Protein AF-0000000080018780 (afdb_homodimer)

InterPro domains:
  IPR007460 Ribonuclease toxin, BrnT, of type II toxin-antitoxin system [PF04365] (5-82)
  IPR038573 Ribonuclease toxin BrnT superfamily [G3DSA:3.10.450.530] (1-84)

Organism: NCBI:txid2019572

Solvent-accessible surface area (backbone atoms only — not comparable to full-atom values): 10476 Å² total; per-residue (Å²): 125,44,79,46,64,54,67,69,54,36,52,53,33,30,74,74,51,68,35,56,66,87,57,50,66,54,28,71,68,38,77,58,50,72,42,78,50,73,89,57,89,74,91,55,74,36,34,40,31,32,26,50,52,94,37,29,33,27,34,37,31,30,32,56,89,47,98,53,35,40,33,51,69,47,48,36,74,43,49,74,71,52,28,50,51,42,52,50,49,51,36,62,70,74,99,125,44,79,47,65,54,67,67,55,36,53,52,32,29,74,74,51,69,36,56,67,86,57,49,66,57,28,71,69,39,76,57,51,70,42,76,49,75,90,57,89,72,90,54,75,34,34,39,32,31,27,49,53,94,38,28,34,26,35,38,32,31,32,57,90,45,98,54,34,40,35,52,71,47,49,33,74,41,50,74,69,52,28,49,49,40,52,50,47,49,35,62,70,75,97

Nearest PDB structures (foldseek):
  7vd7-assembly1_A  TM=8.841E-01  e=1.043E-07  Salmonella enterica subsp. enterica serovar Typhimurium
  8cx2-assembly1_C  TM=5.623E-01  e=3.980E+00  Homo sapiens
  8gqq-assembly1_A  TM=4.460E-01  e=2.315E+00  Dictyostelium discoideum AX3
  5mxw-assembly1_A  TM=4.761E-01  e=3.323E+00  Lupinus luteus
  7vd7-assembly1_A  TM=8.842E-01  e=8.024E-08  Salmonella enterica subsp. enterica serovar Typhimurium

Secondary structure (DSSP, 8-state):
-EEEE-HHHHHHHHHHH---GGGTHHHHTS--EEEE--SS--SS-EEEEEEEETTEEEEEEEEEEETTEEEEEEEEEPPHHHHHHHHHHHHHHH-/-EEEE-HHHHHHHHHHH---GGGTHHHHTS--EEEE--SS--SS-EEEEEEEETTEEEEEEEEEEETTEEEEEEEEEPPHHHHHHHHHHHHHHH-

Radius of gyration: 18.96 Å; Cα contacts (8 Å, |Δi|>4): 370; chains: 2; bounding box: 34×57×44 Å

Sequence (190 aa):
MNFEWDKRKNELNIDKHGFDFADAYRVFDLPMAVDLDERNDYGEDRWIGIGLLDGRVVVVVYTEPDEATIRIISLRKALSHERRRYEQYLKNRLVMNFEWDKRKNELNIDKHGFDFADAYRVFDLPMAVDLDERNDYGEDRWIGIGLLDGRVVVVVYTEPDEATIRIISLRKALSHERRRYEQYLKNRLV

Foldseek 3Di:
DAEAEDPVLQVVQCVVAVDGSVQVVVFVVDDWDKDWDPVDDPVFTKMWIWGDDPRFIKIWIWGDPDPVYIYTRHIHGDDPVSVVVVVVVCVVPVD/DAEAEDPVLQVVQCVPAVDGSVQVVVFVVDDWDKDWDPVDDPVFTKMWIWGDDPRFIKIWIWGDPDPVYIYTRHIHGDDPVSVVVVVVVCVVPVD

pLDDT: mean 95.28, std 4.93, range [64.25, 98.75]

Structure (mmCIF, N/CA/C/O backbone):
data_AF-0000000080018780-model_v1
#
loop_
_entity.id
_entity.type
_entity.pdbx_description
1 polymer 'BrnT family toxin'
#
loop_
_atom_site.group_PDB
_atom_site.id
_atom_site.type_symbol
_atom_site.label_atom_id
_atom_site.label_alt_id
_atom_site.label_comp_id
_atom_site.label_asym_id
_atom_site.label_entity_id
_atom_site.label_seq_id
_atom_site.pdbx_PDB_ins_code
_atom_site.Cartn_x
_atom_site.Cartn_y
_atom_site.Cartn_z
_atom_site.occupancy
_atom_site.B_iso_or_equiv
_atom_site.auth_seq_id
_atom_site.auth_comp_id
_atom_site.auth_asym_id
_atom_site.auth_atom_id
_atom_site.pdbx_PDB_model_num
ATOM 1 N N . MET A 1 1 ? 10.531 21.141 2.414 1 88.56 1 MET A N 1
ATOM 2 C CA . MET A 1 1 ? 9.195 21.094 2.996 1 88.56 1 MET A CA 1
ATOM 3 C C . MET A 1 1 ? 9.266 20.812 4.496 1 88.56 1 MET A C 1
ATOM 5 O O . MET A 1 1 ? 10.039 19.984 4.945 1 88.56 1 MET A O 1
ATOM 9 N N . ASN A 1 2 ? 8.695 21.734 5.34 1 95.94 2 ASN A N 1
ATOM 10 C CA . ASN A 1 2 ? 8.656 21.594 6.793 1 95.94 2 ASN A CA 1
ATOM 11 C C . ASN A 1 2 ? 7.355 20.969 7.27 1 95.94 2 ASN A C 1
ATOM 13 O O . ASN A 1 2 ? 6.281 21.281 6.758 1 95.94 2 ASN A O 1
ATOM 17 N N . PHE A 1 3 ? 7.508 19.984 8.234 1 98.38 3 PHE A N 1
ATOM 18 C CA . PHE A 1 3 ? 6.336 19.359 8.828 1 98.38 3 PHE A CA 1
ATOM 19 C C . PHE A 1 3 ? 6.125 19.828 10.258 1 98.38 3 PHE A C 1
ATOM 21 O O . PHE A 1 3 ? 7.082 19.938 11.031 1 98.38 3 PHE A O 1
ATOM 28 N N . GLU A 1 4 ? 4.957 20.188 10.547 1 98.62 4 GLU A N 1
ATOM 29 C CA . GLU A 1 4 ? 4.629 20.578 11.906 1 98.62 4 GLU A CA 1
ATOM 30 C C . GLU A 1 4 ? 3.318 19.938 12.367 1 98.62 4 GLU A C 1
ATOM 32 O O . GLU A 1 4 ? 2.588 19.359 11.562 1 98.62 4 GLU A O 1
ATOM 37 N N . TRP A 1 5 ? 3.098 19.953 13.672 1 98.62 5 TRP A N 1
ATOM 38 C CA . TRP A 1 5 ? 1.861 19.453 14.258 1 98.62 5 TRP A CA 1
ATOM 39 C C . TRP A 1 5 ? 1.713 19.922 15.703 1 98.62 5 TRP A C 1
ATOM 41 O O . TRP A 1 5 ? 2.66 20.453 16.297 1 98.62 5 TRP A O 1
ATOM 51 N N . ASP A 1 6 ? 0.484 19.859 16.203 1 98.38 6 ASP A N 1
ATOM 52 C CA . ASP A 1 6 ? 0.228 20.078 17.625 1 98.38 6 ASP A CA 1
ATOM 53 C C . ASP A 1 6 ? 0.664 18.859 18.438 1 98.38 6 ASP A C 1
ATOM 55 O O . ASP A 1 6 ? 0.229 17.734 18.172 1 98.38 6 ASP A O 1
ATOM 59 N N . LYS A 1 7 ? 1.457 19.094 19.422 1 98.31 7 LYS A N 1
ATOM 60 C CA . LYS A 1 7 ? 2.027 18 20.203 1 98.31 7 LYS A CA 1
ATOM 61 C C . LYS A 1 7 ? 0.933 17.188 20.891 1 98.31 7 LYS A C 1
ATOM 63 O O . LYS A 1 7 ? 0.995 15.961 20.906 1 98.31 7 LYS A O 1
ATOM 68 N N . ARG A 1 8 ? 0.021 17.828 21.469 1 98.31 8 ARG A N 1
ATOM 69 C CA . ARG A 1 8 ? -1.067 17.125 22.156 1 98.31 8 ARG A CA 1
ATOM 70 C C . ARG A 1 8 ? -1.892 16.312 21.156 1 98.31 8 ARG A C 1
ATOM 72 O O . ARG A 1 8 ? -2.281 15.172 21.453 1 98.31 8 ARG A O 1
ATOM 79 N N . LYS A 1 9 ? -2.117 16.875 19.969 1 98.19 9 LYS A N 1
ATOM 80 C CA . LYS A 1 9 ? -2.846 16.156 18.938 1 98.19 9 LYS A CA 1
ATOM 81 C C . LYS A 1 9 ? -2.088 14.906 18.5 1 98.19 9 LYS A C 1
ATOM 83 O O . LYS A 1 9 ? -2.691 13.859 18.266 1 98.19 9 LYS A O 1
ATOM 88 N N . ASN A 1 10 ? -0.758 15.047 18.391 1 98.75 10 ASN A N 1
ATOM 89 C CA . ASN A 1 10 ? 0.054 13.883 18.031 1 98.75 10 ASN A CA 1
ATOM 90 C C . ASN A 1 10 ? -0.041 12.789 19.078 1 98.75 10 ASN A C 1
ATOM 92 O O . ASN A 1 10 ? -0.196 11.609 18.75 1 98.75 10 ASN A O 1
ATOM 96 N N . GLU A 1 11 ? 0.011 13.18 20.328 1 98.56 11 GLU A N 1
ATOM 97 C CA . GLU A 1 11 ? -0.087 12.203 21.406 1 98.56 11 GLU A CA 1
ATOM 98 C C . GLU A 1 11 ? -1.422 11.469 21.375 1 98.56 11 GLU A C 1
ATOM 100 O O . GLU A 1 11 ? -1.466 10.242 21.5 1 98.56 11 GLU A O 1
ATOM 105 N N . LEU A 1 12 ? -2.473 12.234 21.172 1 98.38 12 LEU A N 1
ATOM 106 C CA . LEU A 1 12 ? -3.801 11.641 21.062 1 98.38 12 LEU A CA 1
ATOM 107 C C . LEU A 1 12 ? -3.881 10.703 19.875 1 98.38 12 LEU A C 1
ATOM 109 O O . LEU A 1 12 ? -4.492 9.641 19.953 1 98.38 12 LEU A O 1
ATOM 113 N N . ASN A 1 13 ? -3.225 11.164 18.781 1 98.62 13 ASN A N 1
ATOM 114 C CA . ASN A 1 13 ? -3.23 10.359 17.562 1 98.62 13 ASN A CA 1
ATOM 115 C C . ASN A 1 13 ? -2.477 9.047 17.766 1 98.62 13 ASN A C 1
ATOM 117 O O . ASN A 1 13 ? -2.914 7.992 17.297 1 98.62 13 ASN A O 1
ATOM 121 N N . ILE A 1 14 ? -1.288 9.062 18.453 1 98.5 14 ILE A N 1
ATOM 122 C CA . ILE A 1 14 ? -0.519 7.855 18.734 1 98.5 14 ILE A CA 1
ATOM 123 C C . ILE A 1 14 ? -1.363 6.895 19.562 1 98.5 14 ILE A C 1
ATOM 125 O O . ILE A 1 14 ? -1.439 5.699 19.266 1 98.5 14 ILE A O 1
ATOM 129 N N . ASP A 1 15 ? -2.072 7.383 20.562 1 98.19 15 ASP A N 1
ATOM 130 C CA . ASP A 1 15 ? -2.885 6.562 21.453 1 98.19 15 ASP A CA 1
ATOM 131 C C . ASP A 1 15 ? -4.027 5.887 20.703 1 98.19 15 ASP A C 1
ATOM 133 O O . ASP A 1 15 ? -4.293 4.703 20.891 1 98.19 15 ASP A O 1
ATOM 137 N N . LYS A 1 16 ? -4.621 6.656 19.797 1 98.31 16 LYS A N 1
ATOM 138 C CA . LYS A 1 16 ? -5.84 6.195 19.141 1 98.31 16 LYS A CA 1
ATOM 139 C C . LYS A 1 16 ? -5.508 5.324 17.922 1 98.31 16 LYS A C 1
ATOM 141 O O . LYS A 1 16 ? -6.223 4.359 17.641 1 98.31 16 LYS A O 1
ATOM 146 N N . HIS A 1 17 ? -4.434 5.727 17.203 1 97.69 17 HIS A N 1
ATOM 147 C CA . HIS A 1 17 ? -4.246 5.133 15.891 1 97.69 17 HIS A CA 1
ATOM 148 C C . HIS A 1 17 ? -2.906 4.41 15.797 1 97.69 17 HIS A C 1
ATOM 150 O O . HIS A 1 17 ? -2.676 3.641 14.859 1 97.69 17 HIS A O 1
ATOM 156 N N . GLY A 1 18 ? -1.979 4.766 16.656 1 97.31 18 GLY A N 1
ATOM 157 C CA . GLY A 1 18 ? -0.7 4.074 16.688 1 97.31 18 GLY A CA 1
ATOM 158 C C . GLY A 1 18 ? 0.312 4.664 15.719 1 97.31 18 GLY A C 1
ATOM 159 O O . GLY A 1 18 ? 1.353 4.055 15.453 1 97.31 18 GLY A O 1
ATOM 160 N N . PHE A 1 19 ? -0.064 5.758 15.18 1 97.81 19 PHE A N 1
ATOM 161 C CA . PHE A 1 19 ? 0.839 6.418 14.242 1 97.81 19 PHE A CA 1
ATOM 162 C C . PHE A 1 19 ? 1.409 7.695 14.844 1 97.81 19 PHE A C 1
ATOM 164 O O . PHE A 1 19 ? 0.698 8.438 15.523 1 97.81 19 PHE A O 1
ATOM 171 N N . ASP A 1 20 ? 2.711 7.941 14.648 1 98.5 20 ASP A N 1
ATOM 172 C CA . ASP A 1 20 ? 3.404 9.164 15.039 1 98.5 20 ASP A CA 1
ATOM 173 C C . ASP A 1 20 ? 3.447 10.164 13.891 1 98.5 20 ASP A C 1
ATOM 175 O O . ASP A 1 20 ? 3.859 9.82 12.773 1 98.5 20 ASP A O 1
ATOM 179 N N . PHE A 1 21 ? 3.049 11.398 14.188 1 98.69 21 PHE A N 1
ATOM 180 C CA . PHE A 1 21 ? 3.102 12.422 13.148 1 98.69 21 PHE A CA 1
ATOM 181 C C . PHE A 1 21 ? 4.523 12.586 12.625 1 98.69 21 PHE A C 1
ATOM 183 O O . PHE A 1 21 ? 4.723 12.992 11.477 1 98.69 21 PHE A O 1
ATOM 190 N N . ALA A 1 22 ? 5.441 12.188 13.414 1 97.81 22 ALA A N 1
ATOM 191 C CA . ALA A 1 22 ? 6.844 12.297 13.016 1 97.81 22 ALA A CA 1
ATOM 192 C C . ALA A 1 22 ? 7.141 11.406 11.812 1 97.81 22 ALA A C 1
ATOM 194 O O . ALA A 1 22 ? 8.125 11.633 11.102 1 97.81 22 ALA A O 1
ATOM 195 N N . ASP A 1 23 ? 6.27 10.438 11.5 1 96.88 23 ASP A N 1
ATOM 196 C CA . ASP A 1 23 ? 6.473 9.531 10.383 1 96.88 23 ASP A CA 1
ATOM 197 C C . ASP A 1 23 ? 5.707 9.992 9.148 1 96.88 23 ASP A C 1
ATOM 199 O O . ASP A 1 23 ? 5.863 9.43 8.062 1 96.88 23 ASP A O 1
ATOM 203 N N . ALA A 1 24 ? 4.906 11.016 9.297 1 97.56 24 ALA A N 1
ATOM 204 C CA . ALA A 1 24 ? 3.951 11.391 8.258 1 97.56 24 ALA A CA 1
ATOM 205 C C . ALA A 1 24 ? 4.672 11.82 6.98 1 97.56 24 ALA A C 1
ATOM 207 O O . ALA A 1 24 ? 4.152 11.641 5.879 1 97.56 24 ALA A O 1
ATOM 208 N N . TYR A 1 25 ? 5.891 12.398 7.145 1 96.38 25 TYR A N 1
ATOM 209 C CA . TYR A 1 25 ? 6.605 12.891 5.973 1 96.38 25 TYR A CA 1
ATOM 210 C C 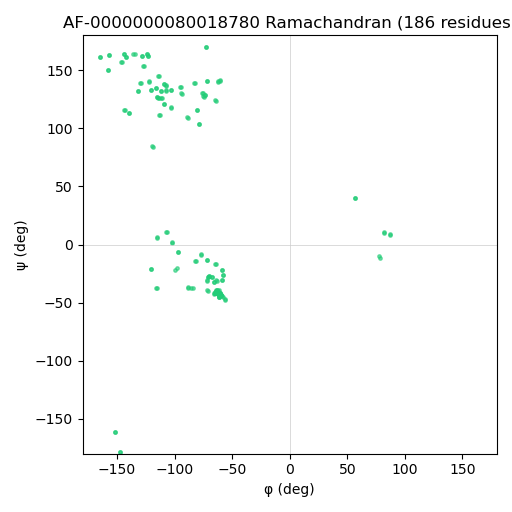. TYR A 1 25 ? 6.828 11.773 4.961 1 96.38 25 TYR A C 1
ATOM 212 O O . TYR A 1 25 ? 6.895 12.023 3.754 1 96.38 25 TYR A O 1
ATOM 220 N N . ARG A 1 26 ? 6.883 10.578 5.363 1 95.12 26 ARG A N 1
ATOM 221 C CA . ARG A 1 26 ? 7.129 9.438 4.48 1 95.12 26 ARG A CA 1
ATOM 222 C C . ARG A 1 26 ? 5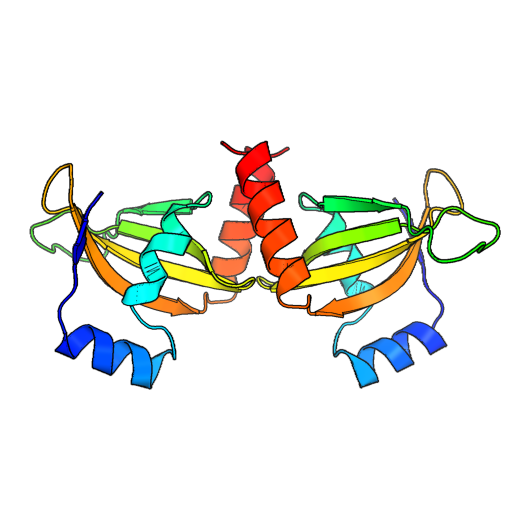.93 9.18 3.572 1 95.12 26 ARG A C 1
ATOM 224 O O . ARG A 1 26 ? 6.086 8.656 2.469 1 95.12 26 ARG A O 1
ATOM 231 N N . VAL A 1 27 ? 4.766 9.555 4.02 1 96.69 27 VAL A N 1
ATOM 232 C CA . VAL A 1 27 ? 3.576 9.414 3.189 1 96.69 27 VAL A CA 1
ATOM 233 C C . VAL A 1 27 ? 3.688 10.336 1.973 1 96.69 27 VAL A C 1
ATOM 235 O O . VAL A 1 27 ? 3.305 9.953 0.863 1 96.69 27 VAL A O 1
ATOM 238 N N . PHE A 1 28 ? 4.324 11.445 2.15 1 95.5 28 PHE A N 1
ATOM 239 C CA . PHE A 1 28 ? 4.414 12.477 1.117 1 95.5 28 PHE A CA 1
ATOM 240 C C . PHE A 1 28 ? 5.52 12.141 0.121 1 95.5 28 PHE A C 1
ATOM 242 O O . PHE A 1 28 ? 5.598 12.75 -0.95 1 95.5 28 PHE A O 1
ATOM 249 N N . ASP A 1 29 ? 6.344 11.203 0.506 1 91.56 29 ASP A N 1
ATOM 250 C CA . ASP A 1 29 ? 7.406 10.766 -0.393 1 91.56 29 ASP A CA 1
ATOM 251 C C . ASP A 1 29 ? 6.859 9.852 -1.489 1 91.56 29 ASP A C 1
ATOM 253 O O . ASP A 1 29 ? 7.57 9.516 -2.438 1 91.56 29 ASP A O 1
ATOM 257 N N . LEU A 1 30 ? 5.617 9.453 -1.386 1 91.12 30 LEU A N 1
ATOM 258 C CA . LEU A 1 30 ? 4.973 8.523 -2.312 1 91.12 30 LEU A CA 1
ATOM 259 C C . LEU A 1 30 ? 3.711 9.148 -2.906 1 91.12 30 LEU A C 1
ATOM 261 O O . LEU A 1 30 ? 3.195 10.133 -2.385 1 91.12 30 LEU A O 1
ATOM 265 N N . PRO A 1 31 ? 3.217 8.547 -4.008 1 90.06 31 PRO A N 1
ATOM 266 C CA . PRO A 1 31 ? 1.969 9.086 -4.559 1 90.06 31 PRO A CA 1
ATOM 267 C C . PRO A 1 31 ? 0.806 9 -3.572 1 90.06 31 PRO A C 1
ATOM 269 O O . PRO A 1 31 ? 0.682 8.016 -2.84 1 90.06 31 PRO A O 1
ATOM 272 N N . MET A 1 32 ? 0.018 10.07 -3.615 1 95.69 32 MET A N 1
ATOM 273 C CA . MET A 1 32 ? -1.158 10.133 -2.752 1 95.69 32 MET A CA 1
ATOM 274 C C . MET A 1 32 ? -2.4 10.508 -3.553 1 95.69 32 MET A C 1
ATOM 276 O O . MET A 1 32 ? -2.324 11.312 -4.484 1 95.69 32 MET A O 1
ATOM 280 N N . ALA A 1 33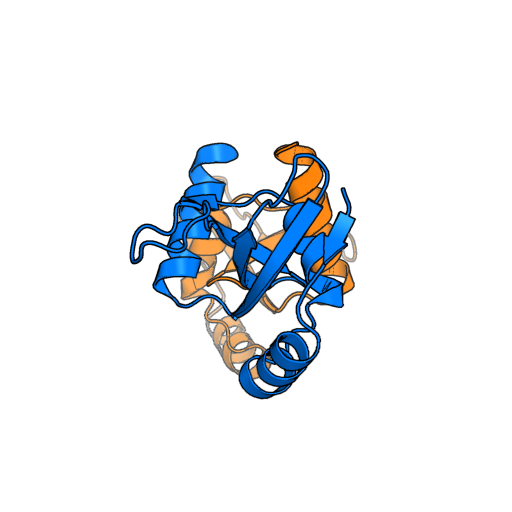 ? -3.48 9.883 -3.262 1 96.5 33 ALA A N 1
ATOM 281 C CA . ALA A 1 33 ? -4.781 10.414 -3.668 1 96.5 33 ALA A CA 1
ATOM 282 C C . ALA A 1 33 ? -5.25 11.508 -2.719 1 96.5 33 ALA A C 1
ATOM 284 O O . ALA A 1 33 ? -5.457 11.266 -1.527 1 96.5 33 ALA A O 1
ATOM 285 N N . VAL A 1 34 ? -5.383 12.711 -3.223 1 97.56 34 VAL A N 1
ATOM 286 C CA . VAL A 1 34 ? -5.625 13.844 -2.332 1 97.56 34 VAL A CA 1
ATOM 287 C C . VAL A 1 34 ? -6.941 14.516 -2.703 1 97.56 34 VAL A C 1
ATOM 289 O O . VAL A 1 34 ? -7.215 14.758 -3.881 1 97.56 34 VAL A O 1
ATOM 292 N N . ASP A 1 35 ? -7.691 14.742 -1.637 1 96.88 35 ASP A N 1
ATOM 293 C CA . ASP A 1 35 ? -8.938 15.484 -1.795 1 96.88 35 ASP A CA 1
ATOM 294 C C . ASP A 1 35 ? -9.008 16.672 -0.826 1 96.88 35 ASP A C 1
ATOM 296 O O . ASP A 1 35 ? -8.383 16.641 0.238 1 96.88 35 ASP A O 1
ATOM 300 N N . LEU A 1 36 ? -9.773 17.688 -1.241 1 96.12 36 LEU A N 1
ATOM 301 C CA . LEU A 1 36 ? -10.086 18.766 -0.319 1 96.12 36 LEU A CA 1
ATOM 302 C C . LEU A 1 36 ? -11.141 18.328 0.693 1 96.12 36 LEU A C 1
ATOM 304 O O . LEU A 1 36 ? -12.125 17.688 0.331 1 96.12 36 LEU A O 1
ATOM 308 N N . ASP A 1 37 ? -10.836 18.594 2.008 1 94.5 37 ASP A N 1
ATOM 309 C CA . ASP A 1 37 ? -11.82 18.328 3.053 1 94.5 37 ASP A CA 1
ATOM 310 C C . ASP A 1 37 ? -12.875 19.438 3.109 1 94.5 37 ASP A C 1
ATOM 312 O O . ASP A 1 37 ? -12.641 20.484 3.703 1 94.5 37 ASP A O 1
ATOM 316 N N . GLU A 1 38 ? -14.023 19.188 2.604 1 89.81 38 GLU A N 1
ATOM 317 C CA . GLU A 1 38 ? -15.047 20.219 2.461 1 89.81 38 GLU A CA 1
ATOM 318 C C . GLU A 1 38 ? -16.172 20.031 3.469 1 89.81 38 GLU A C 1
ATOM 320 O O . GLU A 1 38 ? -17.203 20.703 3.398 1 89.81 38 GLU A O 1
ATOM 325 N N . ARG A 1 39 ? -15.93 19.156 4.391 1 90.62 39 ARG A N 1
ATOM 326 C CA . ARG A 1 39 ? -16.984 18.844 5.344 1 90.62 39 ARG A CA 1
ATOM 327 C C . ARG A 1 39 ? -17.281 20.031 6.246 1 90.62 39 ARG A C 1
ATOM 329 O O . ARG A 1 39 ? -18.422 20.203 6.707 1 90.62 39 ARG A O 1
ATOM 336 N N . ASN A 1 40 ? -16.234 20.828 6.426 1 86.88 40 ASN A N 1
ATOM 337 C CA . ASN A 1 40 ? -16.359 22 7.281 1 86.88 40 ASN A CA 1
ATOM 338 C C . ASN A 1 40 ? -15.586 23.188 6.73 1 86.88 40 ASN A C 1
ATOM 340 O O . ASN A 1 40 ? -14.773 23.031 5.812 1 86.88 40 ASN A O 1
ATOM 344 N N . ASP A 1 41 ? -16.047 24.359 7.309 1 86.75 41 ASP A N 1
ATOM 345 C CA . ASP A 1 41 ? -15.234 25.547 7.082 1 86.75 41 ASP A CA 1
ATOM 346 C C . ASP A 1 41 ? -14.164 25.688 8.164 1 86.75 41 ASP A C 1
ATOM 348 O O . ASP A 1 41 ? -14.461 26.078 9.297 1 86.75 41 ASP A O 1
ATOM 352 N N . TYR A 1 42 ? -12.93 25.469 7.781 1 87 42 TYR A N 1
ATOM 353 C CA . TYR A 1 42 ? -11.852 25.422 8.758 1 87 42 TYR A CA 1
ATOM 354 C C . TYR A 1 42 ? -11.047 26.719 8.75 1 87 42 TYR A C 1
ATOM 356 O O . TYR A 1 42 ? -10.102 26.875 9.523 1 87 42 TYR A O 1
ATOM 364 N N . GLY A 1 43 ? -11.492 27.625 7.891 1 90.62 43 GLY A N 1
ATOM 365 C CA . GLY A 1 43 ? -10.742 28.875 7.766 1 90.62 43 GLY A CA 1
ATOM 366 C C . GLY A 1 43 ? -9.492 28.734 6.926 1 90.62 43 GLY A C 1
ATOM 367 O O . GLY A 1 43 ? -8.789 29.719 6.676 1 90.62 43 GLY A O 1
ATOM 368 N N . GLU A 1 44 ? -9.102 27.5 6.613 1 92.62 44 GLU A N 1
ATOM 369 C CA . GLU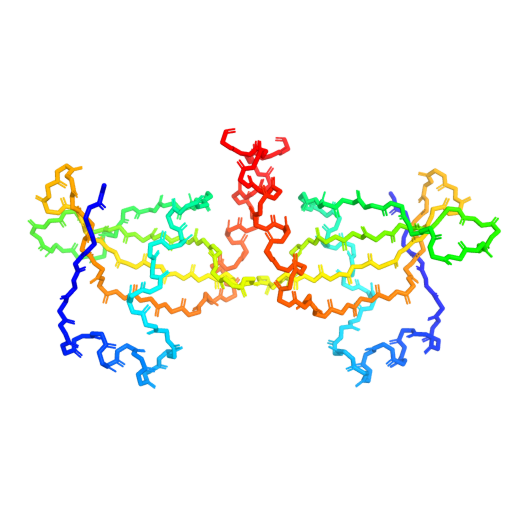 A 1 44 ? -7.992 27.156 5.73 1 92.62 44 GLU A CA 1
ATOM 370 C C . GLU A 1 44 ? -8.289 25.891 4.934 1 92.62 44 GLU A C 1
ATOM 372 O O . GLU A 1 44 ? -9.18 25.125 5.293 1 92.62 44 GLU A O 1
ATOM 377 N N . ASP A 1 45 ? -7.621 25.781 3.85 1 94.12 45 ASP A N 1
ATOM 378 C CA . ASP A 1 45 ? -7.785 24.547 3.09 1 94.12 45 ASP A CA 1
ATOM 379 C C . ASP A 1 45 ? -7.266 23.344 3.877 1 94.12 45 ASP A C 1
ATOM 381 O O . ASP A 1 45 ? -6.148 23.375 4.395 1 94.12 45 ASP A O 1
ATOM 385 N N . ARG A 1 46 ? -8.117 22.359 4.074 1 96.75 46 ARG A N 1
ATOM 386 C CA . ARG A 1 46 ? -7.754 21.094 4.691 1 96.75 46 ARG A CA 1
ATOM 387 C C . ARG A 1 46 ? -7.816 19.953 3.682 1 96.75 46 ARG A C 1
ATOM 389 O O . ARG A 1 46 ? -8.781 19.844 2.922 1 96.75 46 ARG A O 1
ATOM 396 N N . TRP A 1 47 ? -6.793 19.188 3.67 1 98 47 TRP A N 1
ATOM 397 C CA . TRP A 1 47 ? -6.66 18.125 2.672 1 98 47 TRP A CA 1
ATOM 398 C C . TRP A 1 47 ? -6.723 16.75 3.322 1 98 47 TRP A C 1
ATOM 400 O O . TRP A 1 47 ? -6.227 16.562 4.434 1 98 47 TRP A O 1
ATOM 410 N N . ILE A 1 48 ? -7.324 15.852 2.574 1 98.44 48 ILE A N 1
ATOM 411 C CA . ILE A 1 48 ? -7.328 14.438 2.943 1 98.44 48 ILE A CA 1
ATOM 412 C C . ILE A 1 48 ? -6.508 13.641 1.93 1 98.44 48 ILE A C 1
ATOM 414 O O . ILE A 1 48 ? -6.891 13.531 0.761 1 98.44 48 ILE A O 1
ATOM 418 N N . GLY A 1 49 ? -5.395 13.148 2.414 1 98.5 49 GLY A N 1
ATOM 419 C CA . GLY A 1 49 ? -4.543 12.328 1.567 1 98.5 49 GLY A CA 1
ATOM 420 C C . GLY A 1 49 ? -4.574 10.859 1.942 1 98.5 49 GLY A C 1
ATOM 421 O O . GLY A 1 49 ? -4.59 10.516 3.127 1 98.5 49 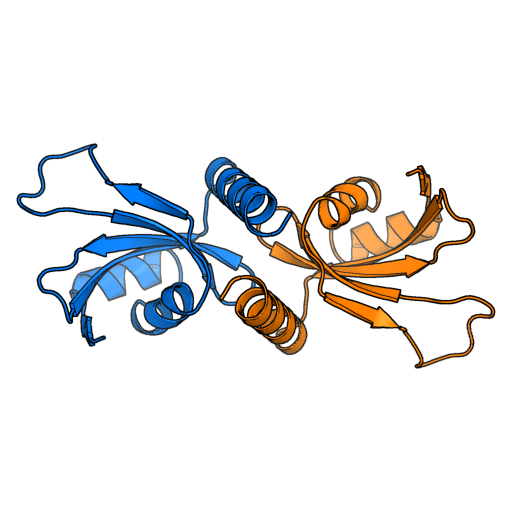GLY A O 1
ATOM 422 N N . ILE A 1 50 ? -4.656 10.055 0.973 1 98.44 50 ILE A N 1
ATOM 423 C CA . ILE A 1 50 ? -4.504 8.609 1.149 1 98.44 50 ILE A CA 1
ATOM 424 C C . ILE A 1 50 ? -3.203 8.148 0.497 1 98.44 50 ILE A C 1
ATOM 426 O O . ILE A 1 50 ? -2.957 8.43 -0.679 1 98.44 50 ILE A O 1
ATOM 430 N N . GLY A 1 51 ? -2.363 7.477 1.22 1 96.94 51 GLY A N 1
ATOM 431 C CA . GLY A 1 51 ? -1.068 7.023 0.736 1 96.94 51 GLY A CA 1
ATOM 432 C C . GLY A 1 51 ? -0.58 5.762 1.427 1 96.94 51 GLY A C 1
ATOM 433 O O . GLY A 1 51 ? -1.383 4.977 1.931 1 96.94 51 GLY A O 1
ATOM 434 N N . LEU A 1 52 ? 0.667 5.531 1.321 1 96 52 LEU A N 1
ATOM 435 C CA . LEU A 1 52 ? 1.292 4.348 1.899 1 96 52 LEU A CA 1
ATOM 436 C C . LEU A 1 52 ? 2.295 4.734 2.98 1 96 52 LEU A C 1
ATOM 438 O O . LEU A 1 52 ? 3.072 5.676 2.803 1 96 52 LEU A O 1
ATOM 442 N N . LEU A 1 53 ? 2.248 4.035 4.105 1 95 53 LEU A N 1
ATOM 443 C CA . LEU A 1 53 ? 3.219 4.172 5.188 1 95 53 LEU A CA 1
ATOM 444 C C . LEU A 1 53 ? 3.576 2.809 5.77 1 95 53 LEU A C 1
ATOM 446 O O . LEU A 1 53 ? 2.713 2.117 6.316 1 95 53 LEU A O 1
ATOM 450 N N . ASP A 1 54 ? 4.77 2.424 5.574 1 91.88 54 ASP A N 1
ATOM 451 C CA . ASP A 1 54 ? 5.254 1.144 6.082 1 91.88 54 ASP A CA 1
ATOM 452 C C . ASP A 1 54 ? 4.398 -0.011 5.57 1 91.88 54 ASP A C 1
ATOM 454 O O . ASP A 1 54 ? 3.996 -0.884 6.344 1 91.88 54 ASP A O 1
ATOM 458 N N . GLY A 1 55 ? 4.055 0.104 4.371 1 91.62 55 GLY A N 1
ATOM 459 C CA . GLY A 1 55 ? 3.371 -0.99 3.701 1 91.62 55 GLY A CA 1
ATOM 460 C C . GLY A 1 55 ? 1.883 -1.027 3.988 1 91.62 55 GLY A C 1
ATOM 461 O O . GLY A 1 55 ? 1.21 -2.014 3.68 1 91.62 55 GLY A O 1
ATOM 462 N N . ARG A 1 56 ? 1.419 0.018 4.602 1 94.25 56 ARG A N 1
ATOM 463 C CA . ARG A 1 56 ? -0.007 0.116 4.898 1 94.25 56 ARG A CA 1
ATOM 464 C C . ARG A 1 56 ? -0.609 1.372 4.277 1 94.25 56 ARG A C 1
ATOM 466 O O . ARG A 1 56 ? 0.017 2.436 4.281 1 94.25 56 ARG A O 1
ATOM 473 N N . VAL A 1 57 ? -1.833 1.151 3.758 1 97.38 57 VAL A N 1
ATOM 474 C CA . VAL A 1 57 ? -2.545 2.334 3.283 1 97.38 57 VAL A CA 1
ATOM 475 C C . VAL A 1 57 ? -3.037 3.152 4.473 1 97.38 57 VAL A C 1
ATOM 477 O O . VAL A 1 57 ? -3.656 2.611 5.395 1 97.38 57 VAL A O 1
ATOM 480 N N . VAL A 1 58 ? -2.74 4.41 4.48 1 98.31 58 VAL A N 1
ATOM 481 C CA . VAL A 1 58 ? -3.088 5.305 5.582 1 98.31 58 VAL A CA 1
ATOM 482 C C . VAL A 1 58 ? -3.801 6.539 5.039 1 98.31 58 VAL A C 1
ATOM 484 O O . VAL A 1 58 ? -3.799 6.785 3.828 1 98.31 58 VAL A O 1
ATOM 487 N N . VAL A 1 59 ? -4.477 7.234 5.949 1 98.69 59 VAL A N 1
ATOM 488 C CA . VAL A 1 59 ? -5.078 8.531 5.664 1 98.69 59 VAL A CA 1
ATOM 489 C C . VAL A 1 59 ? -4.391 9.617 6.488 1 98.69 59 VAL A C 1
ATOM 491 O O . VAL A 1 59 ? -4.215 9.461 7.699 1 98.69 59 VAL A O 1
ATOM 494 N N . VAL A 1 60 ? -3.932 10.617 5.82 1 98.75 60 VAL A N 1
ATOM 495 C CA . VAL A 1 60 ? -3.355 11.781 6.484 1 98.75 60 VAL A CA 1
ATOM 496 C C . VAL A 1 60 ? -4.215 13.016 6.203 1 98.75 60 VAL A C 1
ATOM 498 O O . VAL A 1 60 ? -4.582 13.273 5.055 1 98.75 60 VAL A O 1
ATOM 501 N N . VAL A 1 61 ? -4.609 13.68 7.238 1 98.62 61 VAL A N 1
ATOM 502 C CA . VAL A 1 61 ? -5.27 14.977 7.117 1 98.62 61 VAL A CA 1
ATOM 503 C C . VAL A 1 61 ? -4.281 16.094 7.457 1 98.62 61 VAL A C 1
ATOM 505 O O . VAL A 1 61 ? -3.564 16.016 8.461 1 98.62 61 VAL A O 1
ATOM 508 N N . TYR A 1 62 ? -4.277 17.062 6.629 1 98.44 62 TYR A N 1
ATOM 509 C CA . TYR A 1 62 ? -3.254 18.078 6.828 1 98.44 62 TYR A CA 1
ATOM 510 C C . TYR A 1 62 ? -3.67 19.406 6.195 1 98.44 62 TYR A C 1
ATOM 512 O O . TYR A 1 62 ? -4.656 19.469 5.461 1 98.44 62 TYR A O 1
ATOM 520 N N . THR A 1 63 ? -3.012 20.453 6.586 1 98 63 THR A N 1
ATOM 521 C CA . THR A 1 63 ? -3.111 21.781 5.961 1 98 63 THR A CA 1
ATOM 522 C C . THR A 1 63 ? -1.739 22.266 5.504 1 98 63 THR A C 1
ATOM 524 O O . THR A 1 63 ? -0.715 21.672 5.863 1 98 63 THR A O 1
ATOM 527 N N . GLU A 1 64 ? -1.78 23.234 4.633 1 97.12 64 GLU A N 1
ATOM 528 C CA . GLU A 1 64 ? -0.574 23.922 4.168 1 97.12 64 GLU A CA 1
ATOM 529 C C . GLU A 1 64 ? -0.612 25.406 4.5 1 97.12 64 GLU A C 1
ATOM 531 O O . GLU A 1 64 ? -0.908 26.234 3.637 1 97.12 64 GLU A O 1
ATOM 536 N N . PRO A 1 65 ? -0.186 25.75 5.777 1 96.69 65 PRO A N 1
ATOM 537 C CA . PRO A 1 65 ? -0.27 27.141 6.195 1 96.69 65 PRO A CA 1
ATOM 538 C C . PRO A 1 65 ? 0.524 28.078 5.289 1 96.69 65 PRO A C 1
ATOM 540 O O . PRO A 1 65 ? 0.181 29.266 5.156 1 96.69 65 PRO A O 1
ATOM 543 N N . ASP A 1 66 ? 1.585 27.641 4.695 1 95.31 66 ASP A N 1
ATOM 544 C CA . ASP A 1 66 ? 2.35 28.344 3.67 1 95.31 66 ASP A CA 1
ATOM 545 C C . ASP A 1 66 ? 2.967 27.359 2.674 1 95.31 66 ASP A C 1
ATOM 547 O O . ASP A 1 66 ? 2.793 26.156 2.801 1 95.31 66 ASP A O 1
ATOM 551 N N . GLU A 1 67 ? 3.711 27.859 1.721 1 94.31 67 GLU A N 1
ATOM 552 C CA . GLU A 1 67 ? 4.188 27.047 0.6 1 94.31 67 GLU A CA 1
ATOM 553 C C . GLU A 1 67 ? 5.27 26.078 1.045 1 94.31 67 GLU A C 1
ATOM 555 O O . GLU A 1 67 ? 5.562 25.094 0.343 1 94.31 67 GLU A O 1
ATOM 560 N N . ALA A 1 68 ? 5.797 26.266 2.197 1 96.75 68 ALA A N 1
ATOM 561 C CA . ALA A 1 68 ? 6.949 25.469 2.617 1 96.75 68 ALA A CA 1
ATOM 562 C C . ALA A 1 68 ? 6.602 24.594 3.814 1 96.75 68 ALA A C 1
ATOM 564 O O . ALA A 1 68 ? 7.469 23.922 4.371 1 96.75 68 ALA A O 1
ATOM 565 N N . THR A 1 69 ? 5.281 24.609 4.191 1 97.88 69 THR A N 1
ATOM 566 C CA . THR A 1 69 ? 4.941 23.953 5.449 1 97.88 69 THR A CA 1
ATOM 567 C C . THR A 1 69 ? 3.742 23.031 5.277 1 97.88 69 THR A C 1
ATOM 569 O O . THR A 1 69 ? 2.768 23.391 4.609 1 97.88 69 THR A O 1
ATOM 572 N N . ILE A 1 70 ? 3.842 21.812 5.766 1 98.25 70 ILE A N 1
ATOM 573 C CA . ILE A 1 70 ? 2.719 20.906 5.93 1 98.25 70 ILE A CA 1
ATOM 574 C C . ILE A 1 70 ? 2.4 20.734 7.41 1 98.25 70 ILE A C 1
ATOM 576 O O . ILE A 1 70 ? 3.275 20.375 8.203 1 98.25 70 ILE A O 1
ATOM 580 N N . ARG A 1 71 ? 1.207 21.062 7.773 1 98.44 71 ARG A N 1
ATOM 581 C CA . ARG A 1 71 ? 0.772 20.859 9.148 1 98.44 71 ARG A CA 1
ATOM 582 C C . ARG A 1 71 ? -0.13 19.641 9.266 1 98.44 71 ARG A C 1
ATOM 584 O O . ARG A 1 71 ? -1.237 19.625 8.719 1 98.44 71 ARG A O 1
ATOM 591 N N . ILE A 1 72 ? 0.26 18.641 9.992 1 98.69 72 ILE A N 1
ATOM 592 C CA . ILE A 1 72 ? -0.47 17.391 10.133 1 98.69 72 ILE A CA 1
ATOM 593 C C . ILE A 1 72 ? -1.571 17.547 11.18 1 98.69 72 ILE A C 1
ATOM 595 O O . ILE A 1 72 ? -1.344 18.109 12.25 1 98.69 72 ILE A O 1
ATOM 599 N N . ILE A 1 73 ? -2.701 16.969 10.852 1 98.06 73 ILE A N 1
ATOM 600 C CA . ILE A 1 73 ? -3.85 17.047 11.75 1 98.06 73 ILE A CA 1
ATOM 601 C C . ILE A 1 73 ? -4.203 15.641 12.234 1 98.06 73 ILE A C 1
ATOM 603 O O . ILE A 1 73 ? -4.586 15.453 13.398 1 98.06 73 ILE A O 1
ATOM 607 N N . SER A 1 74 ? -4.098 14.68 11.422 1 98.31 74 SER A N 1
ATOM 608 C CA . SER A 1 74 ? -4.395 13.289 11.773 1 98.31 74 SER A CA 1
ATOM 609 C C . SER A 1 74 ? -3.686 12.32 10.836 1 98.31 74 SER A C 1
ATOM 611 O O . SER A 1 74 ? -3.326 12.688 9.711 1 98.31 74 SER A O 1
ATOM 613 N N . LEU A 1 75 ? -3.375 11.211 11.305 1 98.69 75 LEU A N 1
ATOM 614 C CA . LEU A 1 75 ? -2.771 10.078 10.609 1 98.69 75 LEU A CA 1
ATOM 615 C C . LEU A 1 75 ? -3.33 8.758 11.133 1 98.69 75 LEU A C 1
ATOM 617 O O . LEU A 1 75 ? -3.152 8.43 12.312 1 98.69 75 LEU A O 1
ATOM 621 N N . ARG A 1 76 ? -4.027 8.039 10.266 1 98.5 76 ARG A N 1
ATOM 622 C CA . ARG A 1 76 ? -4.699 6.824 10.727 1 98.5 76 ARG A CA 1
ATOM 623 C C . ARG A 1 76 ? -4.668 5.742 9.648 1 98.5 76 ARG A C 1
ATOM 625 O O . ARG A 1 76 ? -4.379 6.027 8.484 1 98.5 76 ARG A O 1
ATOM 632 N N . LYS A 1 77 ? -4.938 4.543 10.086 1 97.12 77 LYS A N 1
ATOM 633 C CA . LYS A 1 77 ? -5.156 3.471 9.117 1 97.12 77 LYS A CA 1
ATOM 634 C C . LYS A 1 77 ? -6.363 3.768 8.234 1 97.12 77 LYS A C 1
ATOM 636 O O . LYS A 1 77 ? -7.387 4.258 8.711 1 97.12 77 LYS A O 1
ATOM 641 N N . ALA A 1 78 ? -6.176 3.428 6.965 1 98.25 78 ALA A N 1
ATOM 642 C CA . ALA A 1 78 ? -7.277 3.643 6.027 1 98.25 78 ALA A CA 1
ATOM 643 C C . ALA A 1 78 ? -8.406 2.648 6.277 1 98.25 78 ALA A C 1
ATOM 645 O O . ALA A 1 78 ? -8.164 1.476 6.566 1 98.25 78 ALA A O 1
ATOM 646 N N . LEU A 1 79 ? -9.578 3.162 6.16 1 97.19 79 LEU A N 1
ATOM 647 C CA . LEU A 1 79 ? -10.75 2.293 6.137 1 97.19 79 LEU A CA 1
ATOM 648 C C . LEU A 1 79 ? -10.844 1.54 4.816 1 97.19 79 LEU A C 1
ATOM 650 O O . LEU A 1 79 ? -10.125 1.854 3.865 1 97.19 79 LEU A O 1
ATOM 654 N N . SER A 1 80 ? -11.75 0.56 4.766 1 95.94 80 SER A N 1
ATOM 655 C CA . SER A 1 80 ? -11.836 -0.331 3.613 1 95.94 80 SER A CA 1
ATOM 656 C C . SER A 1 80 ? -12.094 0.451 2.33 1 95.94 80 SER A C 1
ATOM 658 O O . SER A 1 80 ? -11.453 0.203 1.307 1 95.94 80 SER A O 1
ATOM 660 N N . HIS A 1 81 ? -13.031 1.419 2.387 1 96.12 81 HIS A N 1
ATOM 661 C CA . HIS A 1 81 ? -13.359 2.166 1.177 1 96.12 81 HIS A CA 1
ATOM 662 C C . HIS A 1 81 ? -12.219 3.1 0.784 1 96.12 81 HIS A C 1
ATOM 664 O O . HIS A 1 81 ? -12.008 3.365 -0.402 1 96.12 81 HIS A O 1
ATOM 670 N N . GLU A 1 82 ? -11.461 3.539 1.732 1 97.75 82 GLU A N 1
ATOM 671 C CA . GLU A 1 82 ? -10.297 4.379 1.459 1 97.75 82 GLU A CA 1
ATOM 672 C C . GLU A 1 82 ? -9.18 3.574 0.804 1 97.75 82 GLU A C 1
ATOM 674 O O . GLU A 1 82 ? -8.508 4.062 -0.109 1 97.75 82 GLU A O 1
ATOM 679 N N . ARG A 1 83 ? -9.047 2.365 1.312 1 96.5 83 ARG A N 1
ATOM 680 C CA . ARG A 1 83 ? -8.062 1.474 0.704 1 96.5 83 ARG A CA 1
ATOM 681 C C . ARG A 1 83 ? -8.391 1.212 -0.761 1 96.5 83 ARG A C 1
ATOM 683 O O . ARG A 1 83 ? -7.512 1.268 -1.622 1 96.5 83 ARG A O 1
ATOM 690 N N . ARG A 1 84 ? -9.617 1.014 -1.013 1 94.06 84 ARG A N 1
ATOM 691 C CA . ARG A 1 84 ? -10.055 0.761 -2.383 1 94.06 84 ARG A CA 1
ATOM 692 C C . ARG A 1 84 ? -9.82 1.982 -3.266 1 94.06 84 ARG A C 1
ATOM 694 O O . ARG A 1 84 ? -9.391 1.853 -4.414 1 94.06 84 ARG A O 1
ATOM 701 N N . ARG A 1 85 ? -10.109 3.092 -2.719 1 95.25 85 ARG A N 1
ATOM 702 C CA . ARG A 1 85 ? -9.875 4.328 -3.455 1 95.25 85 ARG A CA 1
ATOM 703 C C . ARG A 1 85 ? -8.398 4.477 -3.824 1 95.25 85 ARG A C 1
ATOM 705 O O . ARG A 1 85 ? -8.07 4.875 -4.941 1 95.25 85 ARG A O 1
ATOM 712 N N . TYR A 1 86 ? -7.562 4.184 -2.902 1 96.38 86 TYR A N 1
ATOM 713 C CA . TYR A 1 86 ? -6.133 4.309 -3.172 1 96.38 86 TYR A CA 1
ATOM 714 C C . TYR A 1 86 ? -5.691 3.316 -4.242 1 96.38 86 TYR A C 1
ATOM 716 O O . TYR A 1 86 ? -4.902 3.656 -5.125 1 96.38 86 TYR A O 1
ATOM 724 N N . GLU A 1 87 ? -6.207 2.131 -4.121 1 92.94 87 GLU A N 1
ATOM 725 C CA . GLU A 1 87 ? -5.891 1.115 -5.121 1 92.94 87 GLU A CA 1
ATOM 726 C C . GLU A 1 87 ? -6.34 1.551 -6.512 1 92.94 87 GLU A C 1
ATOM 728 O O . GLU A 1 87 ? -5.609 1.381 -7.488 1 92.94 87 GLU A O 1
ATOM 733 N N . GLN A 1 88 ? -7.5 2.127 -6.59 1 92.81 88 GLN A N 1
ATOM 734 C CA . GLN A 1 88 ? -7.992 2.652 -7.859 1 92.81 88 GLN A CA 1
ATOM 735 C C . GLN A 1 88 ? -7.117 3.801 -8.359 1 92.81 88 GLN A C 1
ATOM 737 O O . GLN A 1 88 ? -6.852 3.91 -9.555 1 92.81 88 GLN A O 1
ATOM 742 N N . TYR A 1 89 ? -6.742 4.629 -7.477 1 94.38 89 TYR A N 1
ATOM 743 C CA . TYR A 1 89 ? -5.844 5.73 -7.797 1 94.38 89 TYR A CA 1
ATOM 744 C C . TYR A 1 89 ? -4.555 5.219 -8.43 1 94.38 89 TYR A C 1
ATOM 746 O O . TYR A 1 89 ? -4.109 5.742 -9.461 1 94.38 89 TYR A O 1
ATOM 754 N N . LEU A 1 90 ? -3.957 4.172 -7.781 1 91.69 90 LEU A N 1
ATOM 755 C CA . LEU A 1 90 ? -2.719 3.6 -8.297 1 91.69 90 LEU A CA 1
ATOM 756 C C . LEU A 1 90 ? -2.941 2.973 -9.672 1 91.69 90 LEU A C 1
ATOM 758 O O . LEU A 1 90 ? -2.109 3.121 -10.57 1 91.69 90 LEU A O 1
ATOM 762 N N . LYS A 1 91 ? -4.055 2.359 -9.773 1 88.56 91 LYS A N 1
ATOM 763 C CA . LYS A 1 91 ? -4.387 1.729 -11.047 1 88.56 91 LYS A CA 1
ATOM 764 C C . LYS A 1 91 ? -4.484 2.762 -12.164 1 88.56 91 LYS A C 1
ATOM 766 O O . LYS A 1 91 ? -3.947 2.559 -13.25 1 88.56 91 LYS A O 1
ATOM 771 N N . ASN A 1 92 ? -5.047 3.861 -11.914 1 90 92 ASN A N 1
ATOM 772 C CA . ASN A 1 92 ? -5.25 4.918 -12.898 1 90 92 ASN A CA 1
ATOM 773 C C . ASN A 1 92 ? -3.941 5.617 -13.25 1 90 92 ASN A C 1
ATOM 775 O O . ASN A 1 92 ? -3.76 6.078 -14.383 1 90 92 ASN A O 1
ATOM 779 N N . ARG A 1 93 ? -3.09 5.691 -12.391 1 86.12 93 ARG A N 1
ATOM 780 C CA . ARG A 1 93 ? -1.855 6.441 -12.594 1 86.12 93 ARG A CA 1
ATOM 781 C C . ARG A 1 93 ? -0.784 5.566 -13.234 1 86.12 93 ARG A C 1
ATOM 783 O O . ARG A 1 93 ? 0.087 6.07 -13.953 1 86.12 93 ARG A O 1
ATOM 790 N N . LEU A 1 94 ? -0.721 4.398 -12.891 1 76.56 94 LEU A N 1
ATOM 791 C CA . LEU A 1 94 ? 0.375 3.533 -13.312 1 76.56 94 LEU A CA 1
ATOM 792 C C . LEU A 1 94 ? -0.031 2.689 -14.516 1 76.56 94 LEU A C 1
ATOM 794 O O . LEU A 1 94 ? 0.826 2.145 -15.219 1 76.56 94 LEU A O 1
ATOM 798 N N . VAL A 1 95 ? -1.292 2.488 -14.789 1 64.25 95 VAL A N 1
ATOM 799 C CA . VAL A 1 95 ? -1.693 1.751 -15.984 1 64.25 95 VAL A CA 1
ATOM 800 C C . VAL A 1 95 ? -2.002 2.729 -17.109 1 64.25 95 VAL A C 1
ATOM 802 O O . VAL A 1 95 ? -2.609 3.777 -16.891 1 64.25 95 VAL A O 1
ATOM 805 N N . MET B 1 1 ? -6.93 -14.219 -18.047 1 88.56 1 MET B N 1
ATOM 806 C CA . MET B 1 1 ? -5.902 -14.836 -17.203 1 88.56 1 MET B CA 1
ATOM 807 C C . MET B 1 1 ? -6.523 -15.758 -16.172 1 88.56 1 MET B C 1
ATOM 809 O O . MET B 1 1 ? -7.531 -15.422 -15.547 1 88.56 1 MET B O 1
ATOM 813 N N . ASN B 1 2 ? -6.129 -17.078 -16.156 1 95.88 2 ASN B N 1
ATOM 814 C CA . ASN B 1 2 ? -6.617 -18.078 -15.219 1 95.88 2 ASN B CA 1
ATOM 815 C C . ASN B 1 2 ? -5.676 -18.234 -14.023 1 95.88 2 ASN B C 1
ATOM 817 O O . ASN B 1 2 ? -4.457 -18.219 -14.188 1 95.88 2 ASN B O 1
ATOM 821 N N . PHE B 1 3 ? -6.309 -18.297 -12.797 1 98.38 3 PHE B N 1
ATOM 822 C CA . PHE B 1 3 ? -5.523 -18.516 -11.586 1 98.38 3 PHE B CA 1
ATOM 823 C C . PHE B 1 3 ? -5.746 -19.922 -11.047 1 98.38 3 PHE B C 1
ATOM 825 O O . PHE B 1 3 ? -6.879 -20.391 -10.992 1 98.38 3 PHE B O 1
ATOM 832 N N . GLU B 1 4 ? -4.707 -20.531 -10.734 1 98.62 4 GLU B N 1
ATOM 833 C CA . GLU B 1 4 ? -4.805 -21.859 -10.125 1 98.62 4 GLU B CA 1
ATOM 834 C C . GLU B 1 4 ? -3.852 -22 -8.945 1 98.62 4 GLU B C 1
ATOM 836 O O . GLU B 1 4 ? -2.994 -21.141 -8.727 1 98.62 4 GLU B O 1
ATOM 841 N N . TRP B 1 5 ? -4.094 -23.016 -8.125 1 98.62 5 TRP B N 1
ATOM 842 C CA . TRP B 1 5 ? -3.23 -23.328 -6.988 1 98.62 5 TRP B CA 1
ATOM 843 C C . TRP B 1 5 ? -3.51 -24.734 -6.461 1 98.62 5 TRP B C 1
ATOM 845 O O . TRP B 1 5 ? -4.508 -25.359 -6.836 1 98.62 5 TRP B O 1
ATOM 855 N N . ASP B 1 6 ? -2.557 -25.25 -5.711 1 98.38 6 ASP B N 1
ATOM 856 C CA . ASP B 1 6 ? -2.773 -26.484 -4.961 1 98.38 6 ASP B CA 1
ATOM 857 C C . ASP B 1 6 ? -3.652 -26.234 -3.738 1 98.38 6 ASP B C 1
ATOM 859 O O . ASP B 1 6 ? -3.342 -25.391 -2.908 1 98.38 6 ASP B O 1
ATOM 863 N N . LYS B 1 7 ? -4.684 -27 -3.635 1 98.31 7 LYS B N 1
ATOM 864 C CA . LYS B 1 7 ? -5.656 -26.781 -2.568 1 98.31 7 LYS B CA 1
ATOM 865 C C . LYS B 1 7 ? -5.012 -26.938 -1.193 1 98.31 7 LYS B C 1
ATOM 867 O O . LYS B 1 7 ? -5.273 -26.141 -0.285 1 98.31 7 LYS B O 1
ATOM 872 N N . ARG B 1 8 ? -4.262 -27.922 -1.012 1 98.31 8 ARG B N 1
ATOM 873 C CA . ARG B 1 8 ? -3.598 -28.141 0.27 1 98.31 8 ARG B CA 1
ATOM 874 C C . ARG B 1 8 ? -2.629 -27.016 0.591 1 98.31 8 ARG B C 1
ATOM 876 O O . ARG B 1 8 ? -2.553 -26.562 1.734 1 98.31 8 ARG B O 1
ATOM 883 N N . LYS B 1 9 ? -1.919 -26.547 -0.452 1 98.19 9 LYS B N 1
ATOM 884 C CA . LYS B 1 9 ? -1.004 -25.422 -0.264 1 98.19 9 LYS B CA 1
ATOM 885 C C . LYS B 1 9 ? -1.757 -24.156 0.157 1 98.19 9 LYS B C 1
ATOM 887 O O . LYS B 1 9 ? -1.284 -23.406 1.006 1 98.19 9 LYS B O 1
ATOM 892 N N . ASN B 1 10 ? -2.926 -23.953 -0.459 1 98.75 10 ASN B N 1
ATOM 893 C CA . ASN B 1 10 ? -3.742 -22.797 -0.082 1 98.75 10 ASN B CA 1
ATOM 894 C C . ASN B 1 10 ? -4.188 -22.875 1.375 1 98.75 10 ASN B C 1
ATOM 896 O O . ASN B 1 10 ? -4.121 -21.891 2.107 1 98.75 10 ASN B O 1
ATOM 900 N N . GLU B 1 11 ? -4.598 -24.062 1.789 1 98.56 11 GLU B N 1
ATOM 901 C CA . GLU B 1 11 ? -5.031 -24.25 3.17 1 98.56 11 GLU B CA 1
ATOM 902 C C . GLU B 1 11 ? -3.9 -23.953 4.148 1 98.56 11 GLU B C 1
ATOM 904 O O . GLU B 1 11 ? -4.102 -23.266 5.152 1 98.56 11 GLU B O 1
ATOM 909 N N . LEU B 1 12 ? -2.732 -24.484 3.824 1 98.38 12 LEU B N 1
ATOM 910 C CA . LEU B 1 12 ? -1.561 -24.234 4.656 1 98.38 12 LEU B CA 1
ATOM 911 C C . LEU B 1 12 ? -1.229 -22.75 4.695 1 98.38 12 LEU B C 1
ATOM 913 O O . LEU B 1 12 ? -0.86 -22.219 5.742 1 98.38 12 LEU B O 1
ATOM 917 N N . ASN B 1 13 ? -1.399 -22.125 3.498 1 98.62 13 ASN B N 1
ATOM 918 C CA . ASN B 1 13 ? -1.112 -20.688 3.402 1 98.62 13 ASN B CA 1
ATOM 919 C C . ASN B 1 13 ? -2.09 -19.859 4.234 1 98.62 13 ASN B C 1
ATOM 921 O O . ASN B 1 13 ? -1.691 -18.906 4.891 1 98.62 13 ASN B O 1
ATOM 925 N N . ILE B 1 14 ? -3.422 -20.203 4.207 1 98.5 14 ILE B N 1
ATOM 926 C CA . ILE B 1 14 ? -4.426 -19.516 5.008 1 98.5 14 ILE B CA 1
ATOM 927 C C . ILE B 1 14 ? -4.082 -19.641 6.488 1 98.5 14 ILE B C 1
ATOM 929 O O . ILE B 1 14 ? -4.098 -18.656 7.223 1 98.5 14 ILE B O 1
ATOM 933 N N . ASP B 1 15 ? -3.68 -20.812 6.934 1 98.19 15 ASP B N 1
ATOM 934 C CA . ASP B 1 15 ? -3.363 -21.078 8.336 1 98.19 15 ASP B CA 1
ATOM 935 C C . ASP B 1 15 ? -2.156 -20.25 8.789 1 98.19 15 ASP B C 1
ATOM 937 O O . ASP B 1 15 ? -2.164 -19.672 9.875 1 98.19 15 ASP B O 1
ATOM 941 N N . LYS B 1 16 ? -1.167 -20.188 7.902 1 98.31 16 LYS B N 1
ATOM 942 C CA . LYS B 1 16 ? 0.113 -19.594 8.281 1 98.31 16 LYS B CA 1
ATOM 943 C C . LYS B 1 16 ? 0.081 -18.078 8.125 1 98.31 16 LYS B C 1
ATOM 945 O O . LYS B 1 16 ? 0.684 -17.344 8.914 1 98.31 16 LYS B O 1
ATOM 950 N N . HIS B 1 17 ? -0.612 -17.625 7.043 1 97.69 17 HIS B N 1
ATOM 951 C CA . HIS B 1 17 ? -0.43 -16.234 6.66 1 97.69 17 HIS B CA 1
ATOM 952 C C . HIS B 1 17 ? -1.755 -15.477 6.688 1 97.69 17 HIS B C 1
ATOM 954 O O . HIS B 1 17 ? -1.773 -14.242 6.645 1 97.69 17 HIS B O 1
ATOM 960 N N . GLY B 1 18 ? -2.855 -16.188 6.609 1 97.31 18 GLY B N 1
ATOM 961 C CA . GLY B 1 18 ? -4.156 -15.547 6.695 1 97.31 18 GLY B CA 1
ATOM 962 C C . GLY B 1 18 ? -4.672 -15.055 5.359 1 97.31 18 GLY B C 1
ATOM 963 O O . GLY B 1 18 ? -5.645 -14.297 5.305 1 97.31 18 GLY B O 1
ATOM 964 N N . PHE B 1 19 ? -3.959 -15.422 4.367 1 97.88 19 PHE B N 1
ATOM 965 C CA . PHE B 1 19 ? -4.371 -15.008 3.031 1 97.88 19 PHE B CA 1
ATOM 966 C C . PHE B 1 19 ? -4.902 -16.188 2.234 1 97.88 19 PHE B C 1
ATOM 968 O O . PHE B 1 19 ? -4.355 -17.297 2.312 1 97.88 19 PHE B O 1
ATOM 975 N N . ASP B 1 20 ? -5.996 -15.992 1.493 1 98.5 20 ASP B N 1
ATOM 976 C CA . ASP B 1 20 ? -6.578 -16.969 0.572 1 98.5 20 ASP B CA 1
ATOM 977 C C . ASP B 1 20 ? -6.059 -16.75 -0.848 1 98.5 20 ASP B C 1
ATOM 979 O O . ASP B 1 20 ? -6.109 -15.641 -1.374 1 98.5 20 ASP B O 1
ATOM 983 N N . PHE B 1 21 ? -5.598 -17.844 -1.459 1 98.69 21 PHE B N 1
ATOM 984 C CA . PHE B 1 21 ? -5.125 -17.734 -2.834 1 98.69 21 PHE B CA 1
ATOM 985 C C . PHE B 1 21 ? -6.234 -17.219 -3.746 1 98.69 21 PHE B C 1
ATOM 987 O O . PHE B 1 21 ? -5.957 -16.594 -4.773 1 98.69 21 PHE B O 1
ATOM 994 N N . ALA B 1 22 ? -7.422 -17.391 -3.314 1 97.75 22 ALA B N 1
ATOM 995 C CA . ALA B 1 22 ? -8.562 -16.922 -4.105 1 97.75 22 ALA B CA 1
ATOM 996 C C . ALA B 1 22 ? -8.562 -15.406 -4.246 1 97.75 22 ALA B C 1
ATOM 998 O O . ALA B 1 22 ? -9.188 -14.867 -5.16 1 97.75 22 ALA B O 1
ATOM 999 N N . ASP B 1 23 ? -7.812 -14.703 -3.404 1 96.94 23 ASP B N 1
ATOM 1000 C CA . ASP B 1 23 ? -7.762 -13.242 -3.441 1 96.94 23 ASP B CA 1
ATOM 1001 C C . ASP B 1 23 ? -6.555 -12.758 -4.234 1 96.94 23 ASP B C 1
ATOM 1003 O O . ASP B 1 23 ? -6.422 -11.555 -4.496 1 96.94 23 ASP B O 1
ATOM 1007 N N . ALA B 1 24 ? -5.703 -13.656 -4.633 1 97.56 24 ALA B N 1
ATOM 1008 C CA . ALA B 1 24 ? -4.402 -13.289 -5.191 1 97.56 24 ALA B CA 1
ATOM 1009 C C . ALA B 1 24 ? -4.566 -12.5 -6.488 1 97.56 24 ALA B C 1
ATOM 1011 O O . ALA B 1 24 ? -3.738 -11.648 -6.809 1 97.56 24 ALA B O 1
ATOM 1012 N N . TYR B 1 25 ? -5.656 -12.797 -7.238 1 96.38 25 TYR B N 1
ATOM 1013 C CA . TYR B 1 25 ? -5.84 -12.133 -8.523 1 96.38 25 TYR B CA 1
ATOM 1014 C C . TYR B 1 25 ? -5.883 -10.617 -8.359 1 96.38 25 TYR B C 1
ATOM 1016 O O . TYR B 1 25 ? -5.492 -9.875 -9.258 1 96.38 25 TYR B O 1
ATOM 1024 N N . ARG B 1 26 ? -6.266 -10.133 -7.254 1 95.12 26 ARG B N 1
ATOM 1025 C CA . ARG B 1 26 ? -6.375 -8.703 -7.004 1 95.12 26 ARG B CA 1
ATOM 1026 C C . ARG B 1 26 ? -5 -8.047 -6.93 1 95.12 26 ARG B C 1
ATOM 1028 O O . ARG B 1 26 ? -4.852 -6.863 -7.23 1 95.12 26 ARG B O 1
ATOM 1035 N N . VAL B 1 27 ? -4.016 -8.805 -6.551 1 96.69 27 VAL B N 1
ATOM 1036 C CA . VAL B 1 27 ? -2.65 -8.289 -6.523 1 96.69 27 VAL B CA 1
ATOM 1037 C C . VAL B 1 27 ? -2.191 -7.969 -7.941 1 96.69 27 VAL B C 1
ATOM 1039 O O . VAL B 1 27 ? -1.522 -6.957 -8.172 1 96.69 27 VAL B O 1
ATOM 1042 N N . PHE B 1 28 ? -2.66 -8.719 -8.875 1 95.5 28 PHE B N 1
ATOM 1043 C CA . PHE B 1 28 ? -2.227 -8.602 -10.266 1 95.5 28 PHE B CA 1
ATOM 1044 C C . PHE B 1 28 ? -2.961 -7.469 -10.969 1 95.5 28 PHE B C 1
ATOM 1046 O O . PHE B 1 28 ? -2.57 -7.055 -12.062 1 95.5 28 PHE B O 1
ATOM 1053 N N . ASP B 1 29 ? -4.008 -7.016 -10.336 1 91.62 29 ASP B N 1
ATOM 1054 C CA . ASP B 1 29 ? -4.754 -5.891 -10.891 1 91.62 29 ASP B CA 1
ATOM 1055 C C . ASP B 1 29 ? -4.02 -4.574 -10.648 1 91.62 29 ASP B C 1
ATOM 1057 O O . ASP B 1 29 ? -4.406 -3.535 -11.188 1 91.62 29 ASP B O 1
ATOM 1061 N N . LEU B 1 30 ? -2.969 -4.598 -9.867 1 91.31 30 LEU B N 1
ATOM 1062 C CA . LEU B 1 30 ? -2.205 -3.412 -9.484 1 91.31 30 LEU B CA 1
ATOM 1063 C C . LEU B 1 30 ? -0.735 -3.574 -9.859 1 91.31 30 LEU B C 1
ATOM 1065 O O . LEU B 1 30 ? -0.275 -4.688 -10.125 1 91.31 30 LEU B O 1
ATOM 1069 N N . PRO B 1 31 ? 0.007 -2.439 -9.875 1 90.12 31 PRO B N 1
ATOM 1070 C CA . PRO B 1 31 ? 1.437 -2.576 -10.164 1 90.12 31 PRO B CA 1
ATOM 10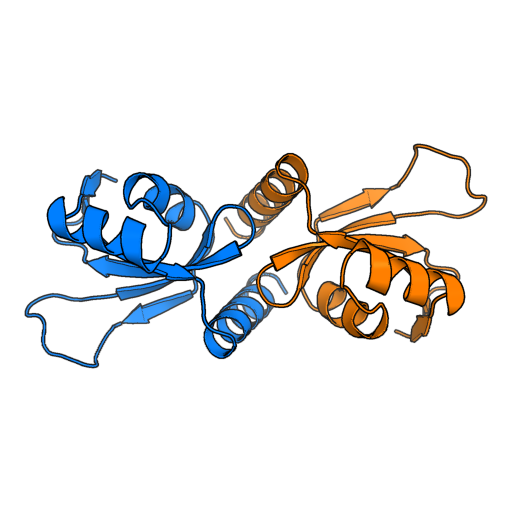71 C C . PRO B 1 31 ? 2.164 -3.441 -9.141 1 90.12 31 PRO B C 1
ATOM 1073 O O . PRO B 1 31 ? 1.871 -3.367 -7.941 1 90.12 31 PRO B O 1
ATOM 1076 N N . MET B 1 32 ? 3.086 -4.246 -9.688 1 95.69 32 MET B N 1
ATOM 1077 C CA . MET B 1 32 ? 3.891 -5.121 -8.844 1 95.69 32 MET B CA 1
ATOM 1078 C C . MET B 1 32 ? 5.375 -4.969 -9.156 1 95.69 32 MET B C 1
ATOM 1080 O O . MET B 1 32 ? 5.75 -4.785 -10.312 1 95.69 32 MET B O 1
ATOM 1084 N N . ALA B 1 33 ? 6.172 -4.953 -8.148 1 96.5 33 ALA B N 1
ATOM 1085 C CA . ALA B 1 33 ? 7.598 -5.203 -8.328 1 96.5 33 ALA B CA 1
ATOM 1086 C C . ALA B 1 33 ? 7.883 -6.699 -8.438 1 96.5 33 ALA B C 1
ATOM 1088 O O . ALA B 1 33 ? 7.629 -7.453 -7.496 1 96.5 33 ALA B O 1
ATOM 1089 N N . VAL B 1 34 ? 8.375 -7.133 -9.586 1 97.5 34 VAL B N 1
ATOM 1090 C CA . VAL B 1 34 ? 8.477 -8.57 -9.828 1 97.5 34 VAL B CA 1
ATOM 1091 C C . VAL B 1 34 ? 9.93 -8.945 -10.094 1 97.5 34 VAL B C 1
ATOM 1093 O O . VAL B 1 34 ? 10.625 -8.273 -10.859 1 97.5 34 VAL B O 1
ATOM 1096 N N . ASP B 1 35 ? 10.297 -10.008 -9.391 1 97 35 ASP B N 1
ATOM 1097 C CA . ASP B 1 35 ? 11.625 -10.57 -9.609 1 97 35 ASP B CA 1
ATOM 1098 C C . ASP B 1 35 ? 11.539 -12.062 -9.906 1 97 35 ASP B C 1
ATOM 1100 O O . ASP B 1 35 ? 10.594 -12.734 -9.492 1 97 35 ASP B O 1
ATOM 1104 N N . LEU B 1 36 ? 12.562 -12.547 -10.633 1 96.19 36 LEU B N 1
ATOM 1105 C CA . LEU B 1 36 ? 12.711 -13.992 -10.805 1 96.19 36 LEU B CA 1
ATOM 1106 C C . LEU B 1 36 ? 13.281 -14.633 -9.547 1 96.19 36 LEU B C 1
ATOM 1108 O O . LEU B 1 36 ? 14.211 -14.102 -8.938 1 96.19 36 LEU B O 1
ATOM 1112 N N . ASP B 1 37 ? 12.586 -15.727 -9.094 1 94.56 37 ASP B N 1
ATOM 1113 C CA . ASP B 1 37 ? 13.102 -16.484 -7.957 1 94.56 37 ASP B CA 1
ATOM 1114 C C . ASP B 1 37 ? 14.234 -17.422 -8.391 1 94.56 37 ASP B C 1
ATOM 1116 O O . ASP B 1 37 ? 13.992 -18.5 -8.922 1 94.56 37 ASP B O 1
ATOM 1120 N N . GLU B 1 38 ? 15.43 -17.062 -8.102 1 89.94 38 GLU B N 1
ATOM 1121 C CA . GLU B 1 38 ? 16.594 -17.781 -8.602 1 89.94 38 GLU B CA 1
ATOM 1122 C C . GLU B 1 38 ? 17.266 -18.594 -7.492 1 89.94 38 GLU B C 1
ATOM 1124 O O . GLU B 1 38 ? 18.344 -19.125 -7.684 1 89.94 38 GLU B O 1
ATOM 1129 N N . ARG B 1 39 ? 16.578 -18.672 -6.391 1 90.88 39 ARG B N 1
ATOM 1130 C CA . ARG B 1 39 ? 17.188 -19.344 -5.246 1 90.88 39 ARG B CA 1
ATOM 1131 C C . ARG B 1 39 ? 17.344 -20.844 -5.516 1 90.88 39 ARG B C 1
ATOM 1133 O O . ARG B 1 39 ? 18.266 -21.469 -4.996 1 90.88 39 ARG B O 1
ATOM 1140 N N . ASN B 1 40 ? 16.438 -21.312 -6.359 1 87.12 40 ASN B N 1
ATOM 1141 C CA . ASN B 1 40 ? 16.453 -22.734 -6.691 1 87.12 40 ASN B CA 1
ATOM 1142 C C . ASN B 1 40 ? 16.109 -22.969 -8.156 1 87.12 40 ASN B C 1
ATOM 1144 O O . ASN B 1 40 ? 15.625 -22.062 -8.836 1 87.12 40 ASN B O 1
ATOM 1148 N N . ASP B 1 41 ? 16.531 -24.25 -8.547 1 87.06 41 ASP B N 1
ATOM 1149 C CA . ASP B 1 41 ? 16.031 -24.719 -9.836 1 87.06 41 ASP B CA 1
ATOM 1150 C C . ASP B 1 41 ? 14.695 -25.438 -9.68 1 87.06 41 ASP B C 1
ATOM 1152 O O . ASP B 1 41 ? 14.648 -26.578 -9.211 1 87.06 41 ASP B O 1
ATOM 1156 N N . TYR B 1 42 ? 13.656 -24.797 -10.148 1 87.5 42 TYR B N 1
ATOM 1157 C CA . TYR B 1 42 ? 12.312 -25.328 -9.906 1 87.5 42 TYR B CA 1
ATOM 1158 C C . TYR B 1 42 ? 11.773 -26.031 -11.148 1 87.5 42 TYR B C 1
ATOM 1160 O O . TYR B 1 42 ? 10.656 -26.547 -11.133 1 87.5 42 TYR B O 1
ATOM 1168 N N . GLY B 1 43 ? 12.617 -26.062 -12.172 1 90.88 43 GLY B N 1
ATOM 1169 C CA . GLY B 1 43 ? 12.164 -26.656 -13.422 1 90.88 43 GLY B CA 1
ATOM 1170 C C . GLY B 1 43 ? 11.258 -25.75 -14.227 1 90.88 43 GLY B C 1
ATOM 1171 O O . GLY B 1 43 ? 10.844 -26.094 -15.336 1 90.88 43 GLY B O 1
ATOM 1172 N N . GLU B 1 44 ? 10.836 -24.656 -13.625 1 92.75 44 GLU B N 1
ATOM 1173 C CA . GLU B 1 44 ? 10.047 -23.594 -14.258 1 92.75 44 GLU B CA 1
ATOM 1174 C C . GLU B 1 44 ? 10.391 -22.234 -13.68 1 92.75 44 GLU B C 1
ATOM 1176 O O . GLU B 1 44 ? 10.977 -22.141 -12.594 1 92.75 44 GLU B O 1
ATOM 1181 N N . ASP B 1 45 ? 10.125 -21.25 -14.453 1 94.19 45 ASP B N 1
ATOM 1182 C CA . ASP B 1 45 ? 10.328 -19.906 -13.914 1 94.19 45 ASP B CA 1
ATOM 1183 C C . ASP B 1 45 ? 9.391 -19.625 -12.75 1 94.19 45 ASP B C 1
ATOM 1185 O O . ASP B 1 45 ? 8.18 -19.859 -12.852 1 94.19 45 ASP B O 1
ATOM 1189 N N . ARG B 1 46 ? 9.961 -19.266 -11.609 1 96.88 46 ARG B N 1
ATOM 1190 C CA . ARG B 1 46 ? 9.203 -18.844 -10.438 1 96.88 46 ARG B CA 1
ATOM 1191 C C . ARG B 1 46 ? 9.422 -17.359 -10.148 1 96.88 46 ARG B C 1
ATOM 1193 O O . ARG B 1 46 ? 10.562 -16.875 -10.164 1 96.88 46 ARG B O 1
ATOM 1200 N N . TRP B 1 47 ? 8.359 -16.672 -9.93 1 98.06 47 TRP B N 1
ATOM 1201 C CA . TRP B 1 47 ? 8.414 -15.227 -9.766 1 98.06 47 TRP B CA 1
ATOM 1202 C C . TRP B 1 47 ? 8.023 -14.828 -8.344 1 98.06 47 TRP B C 1
ATOM 1204 O O . TRP B 1 47 ? 7.156 -15.453 -7.73 1 98.06 47 TRP B O 1
ATOM 1214 N N . ILE B 1 48 ? 8.688 -13.789 -7.918 1 98.44 48 ILE B N 1
ATOM 1215 C CA . ILE B 1 48 ? 8.336 -13.141 -6.656 1 98.44 48 ILE B CA 1
ATOM 1216 C C . ILE B 1 48 ? 7.797 -11.742 -6.926 1 98.44 48 ILE B C 1
ATOM 1218 O O . ILE B 1 48 ? 8.531 -10.867 -7.387 1 98.44 48 ILE B O 1
ATOM 1222 N N . GLY B 1 49 ? 6.516 -11.594 -6.66 1 98.44 49 GLY B N 1
ATOM 1223 C CA . GLY B 1 49 ? 5.887 -10.289 -6.82 1 98.44 49 GLY B CA 1
ATOM 1224 C C . GLY B 1 49 ? 5.551 -9.625 -5.504 1 98.44 49 GLY B C 1
ATOM 1225 O O . GLY B 1 49 ? 5.105 -10.281 -4.562 1 98.44 49 GLY B O 1
ATOM 1226 N N . ILE B 1 50 ? 5.824 -8.391 -5.445 1 98.44 50 ILE B N 1
ATOM 1227 C CA . ILE B 1 50 ? 5.391 -7.566 -4.324 1 98.44 50 ILE B CA 1
ATOM 1228 C C . ILE B 1 50 ? 4.34 -6.566 -4.797 1 98.44 50 ILE B C 1
ATOM 1230 O O . ILE B 1 50 ? 4.562 -5.836 -5.766 1 98.44 50 ILE B O 1
ATOM 1234 N N . GLY B 1 51 ? 3.205 -6.531 -4.164 1 96.88 51 GLY B N 1
ATOM 1235 C CA . GLY B 1 51 ? 2.104 -5.664 -4.547 1 96.88 51 GLY B CA 1
ATOM 1236 C C . GLY B 1 51 ? 1.21 -5.281 -3.383 1 96.88 51 GLY B C 1
ATOM 1237 O O . GLY B 1 51 ? 1.651 -5.281 -2.23 1 96.88 51 GLY B O 1
ATOM 1238 N N . LEU B 1 52 ? 0.059 -4.852 -3.703 1 96 52 LEU B N 1
ATOM 1239 C CA . LEU B 1 52 ? -0.908 -4.414 -2.705 1 96 52 LEU B CA 1
ATOM 1240 C C . LEU B 1 52 ? -2.145 -5.305 -2.713 1 96 52 LEU B C 1
ATOM 1242 O O . LEU B 1 52 ? -2.648 -5.664 -3.779 1 96 52 LEU B O 1
ATOM 1246 N N . LEU B 1 53 ? -2.596 -5.695 -1.517 1 95 53 LEU B N 1
ATOM 1247 C CA . LEU B 1 53 ? -3.842 -6.426 -1.324 1 95 53 LEU B CA 1
ATOM 1248 C C . LEU B 1 53 ? -4.59 -5.914 -0.098 1 95 53 LEU B C 1
ATOM 1250 O O . LEU B 1 53 ? -4.086 -6.008 1.024 1 95 53 LEU B O 1
ATOM 1254 N N . ASP B 1 54 ? -5.699 -5.328 -0.344 1 92 54 ASP B N 1
ATOM 1255 C CA . ASP B 1 54 ? -6.527 -4.793 0.734 1 92 54 ASP B CA 1
ATOM 1256 C C . ASP B 1 54 ? -5.742 -3.801 1.589 1 92 54 ASP B C 1
ATOM 1258 O O . ASP B 1 54 ? -5.773 -3.871 2.818 1 92 54 ASP B O 1
ATOM 1262 N N . GLY B 1 55 ? -4.992 -3.041 0.926 1 91.62 55 GLY B N 1
ATOM 1263 C CA . GLY B 1 55 ? -4.305 -1.941 1.585 1 91.62 55 GLY B CA 1
ATOM 1264 C C . GLY B 1 55 ? -3.031 -2.369 2.289 1 91.62 55 GLY B C 1
ATOM 1265 O O . GLY B 1 55 ? -2.463 -1.605 3.07 1 91.62 55 GLY B O 1
ATOM 1266 N N . ARG B 1 56 ? -2.645 -3.588 2.016 1 94.25 56 ARG B N 1
ATOM 1267 C CA . ARG B 1 56 ? -1.41 -4.098 2.6 1 94.25 56 ARG B CA 1
ATOM 1268 C C . ARG B 1 56 ? -0.439 -4.555 1.516 1 94.25 56 ARG B C 1
ATOM 1270 O O . ARG B 1 56 ? -0.85 -5.145 0.515 1 94.25 56 ARG B O 1
ATOM 1277 N N . VAL B 1 57 ? 0.843 -4.219 1.817 1 97.31 57 VAL B N 1
ATOM 1278 C CA . VAL B 1 57 ? 1.853 -4.754 0.91 1 97.31 57 VAL B CA 1
ATOM 1279 C C . VAL B 1 57 ? 2.029 -6.25 1.156 1 97.31 57 VAL B C 1
ATOM 1281 O O . VAL B 1 57 ? 2.193 -6.684 2.299 1 97.31 57 VAL B O 1
ATOM 1284 N N . VAL B 1 58 ? 1.95 -7.031 0.112 1 98.31 58 VAL B N 1
ATOM 1285 C CA . VAL B 1 58 ? 2.039 -8.484 0.199 1 98.31 58 VAL B CA 1
ATOM 1286 C C . VAL B 1 58 ? 3.084 -9 -0.788 1 98.31 58 VAL B C 1
ATOM 1288 O O . VAL B 1 58 ? 3.535 -8.258 -1.666 1 98.31 58 VAL B O 1
ATOM 1291 N N . VAL B 1 59 ? 3.514 -10.234 -0.545 1 98.69 59 VAL B N 1
ATOM 1292 C CA . VAL B 1 59 ? 4.375 -10.969 -1.468 1 98.69 59 VAL B CA 1
ATOM 1293 C C . VAL B 1 59 ? 3.625 -12.172 -2.033 1 98.69 59 VAL B C 1
ATOM 1295 O O . VAL B 1 59 ? 3.021 -12.945 -1.284 1 98.69 59 VAL B O 1
ATOM 1298 N N . VAL B 1 60 ? 3.6 -12.25 -3.322 1 98.75 60 VAL B N 1
ATOM 1299 C CA . VAL B 1 60 ? 3.029 -13.414 -4.004 1 98.75 60 VAL B CA 1
ATOM 1300 C C . VAL B 1 60 ? 4.121 -14.141 -4.781 1 98.75 60 VAL B C 1
ATOM 1302 O O . VAL B 1 60 ? 4.898 -13.523 -5.508 1 98.75 60 VAL B O 1
ATOM 1305 N N . VAL B 1 61 ? 4.227 -15.398 -4.543 1 98.62 61 VAL B N 1
ATOM 1306 C CA . VAL B 1 61 ? 5.086 -16.266 -5.348 1 98.62 61 VAL B CA 1
ATOM 1307 C C . VAL B 1 61 ? 4.238 -17.078 -6.32 1 98.62 61 VAL B C 1
ATOM 1309 O O . VAL B 1 61 ? 3.221 -17.656 -5.93 1 98.62 61 VAL B O 1
ATOM 1312 N N . TYR B 1 62 ? 4.68 -17.094 -7.52 1 98.44 62 TYR B N 1
ATOM 1313 C CA . TYR B 1 62 ? 3.826 -17.734 -8.516 1 98.44 62 TYR B CA 1
ATOM 1314 C C . TYR B 1 62 ? 4.641 -18.203 -9.719 1 98.44 62 TYR B C 1
ATOM 1316 O O . TYR B 1 62 ? 5.816 -17.859 -9.844 1 98.44 62 TYR B O 1
ATOM 1324 N N . THR B 1 63 ? 4.074 -19.062 -10.5 1 98 63 THR B N 1
ATOM 1325 C CA . THR B 1 63 ? 4.594 -19.484 -11.805 1 98 63 THR B CA 1
ATOM 1326 C C . THR B 1 63 ? 3.559 -19.234 -12.898 1 98 63 THR B C 1
ATOM 1328 O O . THR B 1 63 ? 2.393 -18.953 -12.609 1 98 63 THR B O 1
ATOM 1331 N N . GLU B 1 64 ? 4.051 -19.234 -14.109 1 97.12 64 GLU B N 1
ATOM 1332 C CA . GLU B 1 64 ? 3.205 -19.141 -15.289 1 97.12 64 GLU B CA 1
ATOM 1333 C C . GLU B 1 64 ? 3.363 -20.359 -16.188 1 97.12 64 GLU B C 1
ATOM 1335 O O . GLU B 1 64 ? 4.062 -20.312 -17.203 1 97.12 64 GLU B O 1
ATOM 1340 N N . PRO B 1 65 ? 2.574 -21.469 -15.852 1 96.69 65 PRO B N 1
ATOM 1341 C CA . P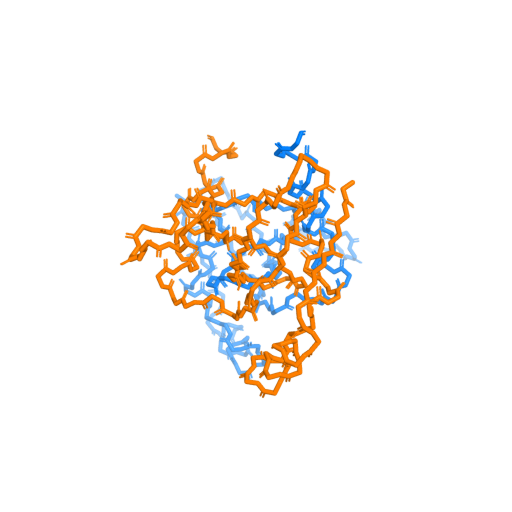RO B 1 65 ? 2.732 -22.703 -16.609 1 96.69 65 PRO B CA 1
ATOM 1342 C C . PRO B 1 65 ? 2.459 -22.516 -18.109 1 96.69 65 PRO B C 1
ATOM 1344 O O . PRO B 1 65 ? 3.008 -23.234 -18.938 1 96.69 65 PRO B O 1
ATOM 1347 N N . ASP B 1 66 ? 1.602 -21.609 -18.484 1 95.38 66 ASP B N 1
ATOM 1348 C CA . ASP B 1 66 ? 1.358 -21.188 -19.859 1 95.38 66 ASP B CA 1
ATOM 1349 C C . ASP B 1 66 ? 0.977 -19.719 -19.922 1 95.38 66 ASP B C 1
ATOM 1351 O O . ASP B 1 66 ? 0.905 -19.047 -18.891 1 95.38 66 ASP B O 1
ATOM 1355 N N . GLU B 1 67 ? 0.692 -19.203 -21.109 1 94.31 67 GLU B N 1
ATOM 1356 C CA . GLU B 1 67 ? 0.51 -17.766 -21.312 1 94.31 67 GLU B CA 1
ATOM 1357 C C . GLU B 1 67 ? -0.798 -17.281 -20.703 1 94.31 67 GLU B C 1
ATOM 1359 O O . GLU B 1 67 ? -0.978 -16.078 -20.484 1 94.31 67 GLU B O 1
ATOM 1364 N N . ALA B 1 68 ? -1.657 -18.188 -20.359 1 96.75 68 ALA B N 1
ATOM 1365 C CA . ALA B 1 68 ? -2.992 -17.781 -19.922 1 96.75 68 ALA B CA 1
ATOM 1366 C C . ALA B 1 68 ? -3.223 -18.156 -18.453 1 96.75 68 ALA B C 1
ATOM 1368 O O . ALA B 1 68 ? -4.324 -17.969 -17.938 1 96.75 68 ALA B O 1
ATOM 1369 N N . THR B 1 69 ? -2.115 -18.656 -17.812 1 97.88 69 THR B N 1
ATOM 1370 C CA . THR B 1 69 ? -2.342 -19.219 -16.484 1 97.88 69 THR B CA 1
ATOM 1371 C C . THR B 1 69 ? -1.315 -18.688 -15.484 1 97.88 69 THR B C 1
ATOM 1373 O O . THR B 1 69 ? -0.128 -18.594 -15.797 1 97.88 69 THR B O 1
ATOM 1376 N N . ILE B 1 70 ? -1.774 -18.25 -14.328 1 98.25 70 ILE B N 1
ATOM 1377 C CA . ILE B 1 70 ? -0.938 -17.953 -13.164 1 98.25 70 ILE B CA 1
ATOM 1378 C C . ILE B 1 70 ? -1.177 -19 -12.078 1 98.25 70 ILE B C 1
ATOM 1380 O O . ILE B 1 70 ? -2.316 -19.219 -11.664 1 98.25 70 ILE B O 1
ATOM 1384 N N . ARG B 1 71 ? -0.139 -19.672 -11.711 1 98.44 71 ARG B N 1
ATOM 1385 C CA . ARG B 1 71 ? -0.241 -20.625 -10.617 1 98.44 71 ARG B CA 1
ATOM 1386 C C . ARG B 1 71 ? 0.358 -20.047 -9.336 1 98.44 71 ARG B C 1
ATOM 1388 O O . ARG B 1 71 ? 1.565 -19.812 -9.258 1 98.44 71 ARG B O 1
ATOM 1395 N N . ILE B 1 72 ? -0.412 -19.891 -8.312 1 98.69 72 ILE B N 1
ATOM 1396 C CA . ILE B 1 72 ? 0.017 -19.297 -7.055 1 98.69 72 ILE B CA 1
ATOM 1397 C C . ILE B 1 72 ? 0.698 -20.344 -6.188 1 98.69 72 ILE B C 1
ATOM 1399 O O . ILE B 1 72 ? 0.211 -21.469 -6.07 1 98.69 72 ILE B O 1
ATOM 1403 N N . ILE B 1 73 ? 1.755 -19.922 -5.562 1 98.06 73 ILE B N 1
ATOM 1404 C CA . ILE B 1 73 ? 2.52 -20.812 -4.699 1 98.06 73 ILE B CA 1
ATOM 1405 C C . ILE B 1 73 ? 2.455 -20.328 -3.256 1 98.06 73 ILE B C 1
ATOM 1407 O O . ILE B 1 73 ? 2.389 -21.125 -2.322 1 98.06 73 ILE B O 1
ATOM 1411 N N . SER B 1 74 ? 2.475 -19.078 -3.051 1 98.31 74 SER B N 1
ATOM 1412 C CA . SER B 1 74 ? 2.408 -18.484 -1.72 1 98.31 74 SER B CA 1
ATOM 1413 C C . SER B 1 74 ? 1.913 -17.047 -1.78 1 98.31 74 SER B C 1
ATOM 1415 O O . SER B 1 74 ? 2.016 -16.391 -2.82 1 98.31 74 SER B O 1
ATOM 1417 N N . LEU B 1 75 ? 1.294 -16.625 -0.793 1 98.69 75 LEU B N 1
ATOM 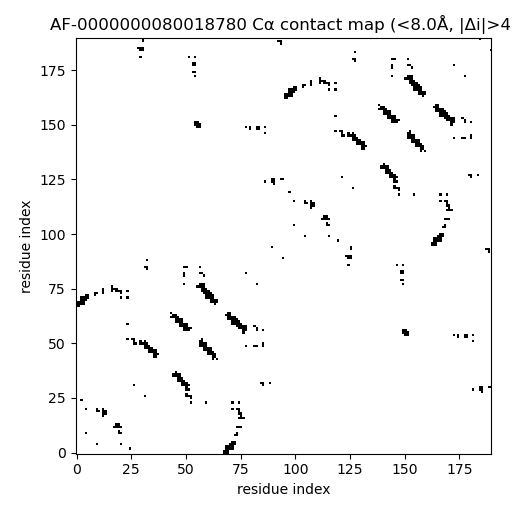1418 C CA . LEU B 1 75 ? 0.79 -15.273 -0.554 1 98.69 75 LEU B CA 1
ATOM 1419 C C . LEU B 1 75 ? 0.916 -14.898 0.919 1 98.69 75 LEU B C 1
ATOM 1421 O O . LEU B 1 75 ? 0.301 -15.531 1.779 1 98.69 75 LEU B O 1
ATOM 1425 N N . ARG B 1 76 ? 1.744 -13.898 1.192 1 98.44 76 ARG B N 1
ATOM 1426 C CA . ARG B 1 76 ? 2.014 -13.555 2.586 1 98.44 76 ARG B CA 1
ATOM 1427 C C . ARG B 1 76 ? 2.184 -12.055 2.758 1 98.44 76 ARG B C 1
ATOM 1429 O O . ARG B 1 76 ? 2.363 -11.328 1.777 1 98.44 76 ARG B O 1
ATOM 1436 N N . LYS B 1 77 ? 2.096 -11.641 3.988 1 97.12 77 LYS B N 1
ATOM 1437 C CA . LYS B 1 77 ? 2.453 -10.258 4.301 1 97.12 77 LYS B CA 1
ATOM 1438 C C . LYS B 1 77 ? 3.922 -9.984 3.98 1 97.12 77 LYS B C 1
ATOM 1440 O O . LYS B 1 77 ? 4.785 -10.828 4.242 1 97.12 77 LYS B O 1
ATOM 1445 N N . ALA B 1 78 ? 4.129 -8.797 3.451 1 98.25 78 ALA B N 1
ATOM 1446 C CA . ALA B 1 78 ? 5.504 -8.414 3.135 1 98.25 78 ALA B CA 1
ATOM 1447 C C . ALA B 1 78 ? 6.305 -8.141 4.402 1 98.25 78 ALA B C 1
ATOM 1449 O O . ALA B 1 78 ? 5.785 -7.559 5.359 1 98.25 78 ALA B O 1
ATOM 1450 N N . LEU B 1 79 ? 7.508 -8.57 4.355 1 97.19 79 LEU B N 1
ATOM 1451 C CA . LEU B 1 79 ? 8.461 -8.18 5.391 1 97.19 79 LEU B CA 1
ATOM 1452 C C . LEU B 1 79 ? 8.875 -6.719 5.223 1 97.19 79 LEU B C 1
ATOM 1454 O O . LEU B 1 79 ? 8.586 -6.102 4.195 1 97.19 79 LEU B O 1
ATOM 1458 N N . SER B 1 80 ? 9.562 -6.199 6.219 1 95.81 80 SER B N 1
ATOM 1459 C CA . SER B 1 80 ? 9.898 -4.777 6.246 1 95.81 80 SER B CA 1
ATOM 1460 C C . SER B 1 80 ? 10.703 -4.375 5.016 1 95.81 80 SER B C 1
ATOM 1462 O O . SER B 1 80 ? 10.422 -3.352 4.387 1 95.81 80 SER B O 1
ATOM 1464 N N . HIS B 1 81 ? 11.711 -5.191 4.648 1 96.12 81 HIS B N 1
ATOM 1465 C CA . HIS B 1 81 ? 12.547 -4.832 3.508 1 96.12 81 HIS B CA 1
ATOM 1466 C C . HIS B 1 81 ? 11.773 -4.965 2.199 1 96.12 81 HIS B C 1
ATOM 1468 O O . HIS B 1 81 ? 12.031 -4.223 1.247 1 96.12 81 HIS B O 1
ATOM 1474 N N . GLU B 1 82 ? 10.812 -5.828 2.164 1 97.75 82 GLU B N 1
ATOM 1475 C CA . GLU B 1 82 ? 9.961 -5.98 0.985 1 97.75 82 GLU B CA 1
ATOM 1476 C C . GLU B 1 82 ? 9.023 -4.793 0.821 1 97.75 82 GLU B C 1
ATOM 1478 O O . GLU B 1 82 ? 8.797 -4.324 -0.296 1 97.75 82 GLU B O 1
ATOM 1483 N N . ARG B 1 83 ? 8.539 -4.363 1.966 1 96.44 83 ARG B N 1
ATOM 1484 C CA . ARG B 1 83 ? 7.695 -3.174 1.939 1 96.44 83 ARG B CA 1
ATOM 1485 C C . ARG B 1 83 ? 8.461 -1.972 1.4 1 96.44 83 ARG B C 1
ATOM 1487 O O . ARG B 1 83 ? 7.953 -1.229 0.56 1 96.44 83 ARG B O 1
ATOM 1494 N N . ARG B 1 84 ? 9.648 -1.854 1.824 1 94 84 ARG B N 1
ATOM 1495 C CA . ARG B 1 84 ? 10.477 -0.743 1.371 1 94 84 ARG B CA 1
ATOM 1496 C C . ARG B 1 84 ? 10.766 -0.847 -0.124 1 94 84 ARG B C 1
ATOM 1498 O O . ARG B 1 84 ? 10.742 0.159 -0.837 1 94 84 ARG B O 1
ATOM 1505 N N . ARG B 1 85 ? 11.016 -2.021 -0.531 1 95.31 85 ARG B N 1
ATOM 1506 C CA . ARG B 1 85 ? 11.25 -2.24 -1.954 1 95.31 85 ARG B CA 1
ATOM 1507 C C . ARG B 1 85 ? 10.039 -1.825 -2.779 1 95.31 85 ARG B C 1
ATOM 1509 O O . ARG B 1 85 ? 10.188 -1.201 -3.834 1 95.31 85 ARG B O 1
ATOM 1516 N N . TYR B 1 86 ? 8.906 -2.188 -2.316 1 96.38 86 TYR B N 1
ATOM 1517 C CA . TYR B 1 86 ? 7.699 -1.838 -3.055 1 96.38 86 TYR B CA 1
ATOM 1518 C C . TYR B 1 86 ? 7.496 -0.328 -3.084 1 96.38 86 TYR B C 1
ATOM 1520 O O . TYR B 1 86 ? 7.121 0.234 -4.117 1 96.38 86 TYR B O 1
ATOM 1528 N N . GLU B 1 87 ? 7.738 0.273 -1.959 1 93 87 GLU B N 1
ATOM 1529 C CA . GLU B 1 87 ? 7.621 1.727 -1.891 1 93 87 GLU B CA 1
ATOM 1530 C C . GLU B 1 87 ? 8.586 2.404 -2.861 1 93 87 GLU B C 1
ATOM 1532 O O . GLU B 1 87 ? 8.211 3.357 -3.549 1 93 87 GLU B O 1
ATOM 1537 N N . GLN B 1 88 ? 9.773 1.9 -2.939 1 92.88 88 GLN B N 1
ATOM 1538 C CA . GLN B 1 88 ? 10.75 2.42 -3.891 1 92.88 88 GLN B CA 1
ATOM 1539 C C . GLN B 1 88 ? 10.297 2.186 -5.328 1 92.88 88 GLN B C 1
ATOM 1541 O O . GLN B 1 88 ? 10.477 3.047 -6.191 1 92.88 88 GLN B O 1
ATOM 1546 N N . TYR B 1 89 ? 9.773 1.055 -5.555 1 94.31 89 TYR B N 1
ATOM 1547 C CA . TYR B 1 89 ? 9.234 0.721 -6.867 1 94.31 89 TYR B CA 1
ATOM 1548 C C . TYR B 1 89 ? 8.172 1.734 -7.297 1 94.31 89 TYR B C 1
ATOM 1550 O O . TYR B 1 89 ? 8.195 2.225 -8.43 1 94.31 89 TYR B O 1
ATOM 1558 N N . LEU B 1 90 ? 7.238 2.035 -6.352 1 91.75 90 LEU B N 1
ATOM 1559 C CA . LEU B 1 90 ? 6.18 2.992 -6.648 1 91.75 90 LEU B CA 1
ATOM 1560 C C . LEU B 1 90 ? 6.758 4.383 -6.902 1 91.75 90 LEU B C 1
ATOM 1562 O O . LEU B 1 90 ? 6.32 5.082 -7.816 1 91.75 90 LEU B O 1
ATOM 1566 N N . LYS B 1 91 ? 7.719 4.672 -6.117 1 88.69 91 LYS B N 1
ATOM 1567 C CA . LYS B 1 91 ? 8.359 5.973 -6.27 1 88.69 91 LYS B CA 1
ATOM 1568 C C . LYS B 1 91 ? 9.008 6.109 -7.648 1 88.69 91 LYS B C 1
ATOM 1570 O O . LYS B 1 91 ? 8.852 7.137 -8.312 1 88.69 91 LYS B O 1
ATOM 1575 N N . ASN B 1 92 ? 9.625 5.117 -8.125 1 90 92 ASN B N 1
ATOM 1576 C CA . ASN B 1 92 ? 10.32 5.129 -9.406 1 90 92 ASN B CA 1
ATOM 1577 C C . ASN B 1 92 ? 9.344 5.148 -10.578 1 90 92 ASN B C 1
ATOM 1579 O O . ASN B 1 92 ? 9.633 5.723 -11.625 1 90 92 ASN B O 1
ATOM 1583 N N . ARG B 1 93 ? 8.266 4.609 -10.43 1 86.19 93 ARG B N 1
ATOM 1584 C CA . ARG B 1 93 ? 7.312 4.477 -11.523 1 86.19 93 ARG B CA 1
ATOM 1585 C C . ARG B 1 93 ? 6.406 5.699 -11.617 1 86.19 93 ARG B C 1
ATOM 1587 O O . ARG B 1 93 ? 5.926 6.047 -12.695 1 86.19 93 ARG B O 1
ATOM 1594 N N . LEU B 1 94 ? 6.059 6.23 -10.578 1 76.81 94 LEU B N 1
ATOM 1595 C CA . LEU B 1 94 ? 5.055 7.289 -10.555 1 76.81 94 LEU B CA 1
ATOM 1596 C C . LEU B 1 94 ? 5.719 8.664 -10.469 1 76.81 94 LEU B C 1
ATOM 1598 O O . LEU B 1 94 ? 5.086 9.68 -10.773 1 76.81 94 LEU B O 1
ATOM 1602 N N . VAL B 1 95 ? 6.914 8.781 -10.016 1 64.94 95 VAL B N 1
ATOM 1603 C CA . VAL B 1 95 ? 7.59 10.078 -10 1 64.94 95 VAL B CA 1
ATOM 1604 C C . VAL B 1 95 ? 8.469 10.219 -11.242 1 64.94 95 VAL B C 1
ATOM 1606 O O . VAL B 1 95 ? 9.117 9.258 -11.664 1 64.94 95 VAL B O 1
#

=== Feature glossary ===
The record interleaves many kinds of information about one protein. Here is each kind framed as the question it answers.

Q: What does the local fold look like, residue by residue?
A: A 3Di character summarizes, for each residue, the relative orientation of the Cα frame of its nearest spatial neighbor. Because it encodes fold topology rather than chemistry, 3Di alignments detect remote structural similarity that sequence alignment misses.

Q: Which residues are in helices, strands, or loops?
A: Secondary structure is the local, repeating backbone conformation. DSSP classifies it into eight states by reading the hydrogen-bond network: three helix types (H, G, I), two β types (E, B), two non-regular types (T, S), and unstructured coil (-).

Q: How big and how compact is the whole molecule?
A: Three whole-structure scalars: the radius of gyration (RMS distance of Cα from centroid, in Å), the count of Cα–Cα contacts (pairs closer than 8 Å and separated by more than four residues in sequence — i.e. tertiary, not local, contacts), and the bounding-box dimensions. Together they distinguish compact globular folds from extended fibres or disordered chains.

Q: How confident is the AlphaFold model at each residue?
A: For AlphaFold models, the B-factor field carries pLDDT — the model's own estimate of local accuracy on a 0–100 scale. Regions with pLDDT<50 should be treated as essentially unmodeled; they often correspond to intrinsically disordered segments.

Q: What family and function is it annotated with?
A: Functional annotations link the protein to curated databases. InterPro entries identify conserved domains and families by matching the sequence against member-database signatures (Pfam, PROSITE, CDD, …). Gene Ontology (GO) terms describe molecular function, biological process, and cellular component in a controlled vocabulary. CATH places the structure in a hierarchical fold classification (Class/Architecture/Topology/Homologous-superfamily). The organism is the source species.

Q: What known structures does this most resemble?
A: Nearest PDB neighbors are the top structural matches found by Foldseek when searching this structure against the entire Protein Data Bank. Each hit reports a TM-score (0 to 1; >0.5 almost always implies the same fold) and an E-value. These are *structural* homologs — they may share no detectable sequence similarity.

Q: Which residues are buried vs exposed?
A: Solvent-accessible surface area (SASA) is the area in Å² traced out by the centre of a 1.4 Å probe sphere (a water molecule) rolled over the protein's van der Waals surface (Shrake–Rupley / Lee–Richards construction). Buried residues have near-zero SASA; fully exposed residues can exceed 200 Å². The total SASA scales roughly with the number of surface residues.

Q: What are the backbone torsion angles?
A: φ (phi) and ψ (psi) are the two rotatable backbone dihedrals per residue: φ is the C(i-1)–N–Cα–C torsion, ψ is the N–Cα–C–N(i+1) torsion, both in degrees on (−180°, 180°]. α-helical residues cluster near (−60°, −45°); β-strand residues near (−120°, +130°). A Ramachandran plot is simply a scatter of (φ, ψ) for every residue.

Q: Are the domains correctly placed relative to each other?
A: Predicted aligned error is AlphaFold's pairwise confidence. Unlike pLDDT (per-residue), PAE is per-residue-pair and captures whether two parts of the structure are correctly placed relative to each other. Units are ångströms of expected positional error.

Q: What if only a Cα trace is available?
A: P-SEA three-state annotation labels each residue as helix, strand, or coil based purely on the geometry of the Cα trace. It serves as a fallback when the full backbone (and thus DSSP) is unavailable.

Q: What is the amino-acid chain?
A: This is the polypeptide sequence — one letter per residue, N-terminus first. Length ranges from a few dozen residues for small domains to over a thousand for large multi-domain proteins.

Q: What do the rendered images show?
A: The six renders are orthographic views along the three Cartesian axes in both directions. Representation (cartoon, sticks, or surface) and color scheme (sequence-rainbow or by-chain) vary across proteins so the training set covers all the common visualization conventions.

Q: What do the diagnostic plots show?
A: Plot images: a contact map (which residues are close in 3D, as an N×N binary image), a Ramachandran scatter (backbone torsion angles, revealing secondary-structure composition at a glance), and — for AlphaFold structures — a PAE heatmap (pairwise prediction confidence).

Q: How mobile is each atom in the crystal?
A: B-factor (Debye–Waller factor) reflects atomic displacement in the crystal lattice. It is an experimental observable (units Å²), not a prediction; low values mean the atom is pinned down, high values mean it moves or is heterogeneous across the crystal.

Q: Where is each backbone atom in 3D?
A: The mmCIF table is the protein's shape written out atom by atom. For each backbone N, Cα, C, and carbonyl O, it records an (x, y, z) coordinate triple in Å plus the residue type, chain letter, and residue number.